Protein AF-A0A164HNY6-F1 (afdb_monomer_lite)

Sequence (193 aa):
MGYKVSRSTITDIENRRRKYISTAELSVIAWVLAVPPVRLLYPALPDGDTEVVPGVHKSATHAITWFSGETVFTPPPVASTGFADADERRAESQKASDRLVALVEGQNPVELSRRRLHLRSRIHSTAKMLADLQEEMPDAAPAILAELTAIQRHLEETERELRMLPDAVVSDEPADDLPRATISNLEVTQPKK

Foldseek 3Di:
DPDDQDPVNVVCVVVVVDVDDDPVRLCVVCVVVVHDSLCVVQVQPDADWDDLDPPDIGGSNVSVCVVLLVDFDDPDPDPPPPDDDPVSVVVVVVVSVVVVVVSVLSSLLSVLVVLLVVLVVVLVVLVVVLVVCCVPPVPCNVVSVVVSVVSVVVNVVSLVVQVPRPPRDDDPPPPPDDPPPPVVVVVPDDPDD

Organism: NCBI:txid455432

Secondary structure (DSSP, 8-state):
------HHHHHHHHTTSS----HHHHHHHHHHTTS-HHHHH-TTTTTSEEEEETTEEEEHHHHHHHHTTSS---PPPP---S---HHHHHHHHHHHHHHHHHHHHHHHHHHHHHHHHHHHHHHHHHHHHHHHHTTT-GGGHHHHHHHHHHHHHHHHHHHHHHHHSTT--------S---THHHHTTT--PPP-

Structure (mmCIF, N/CA/C/O backbone):
data_AF-A0A164HNY6-F1
#
_entry.id   AF-A0A164HNY6-F1
#
loop_
_atom_site.group_PDB
_atom_site.id
_atom_site.type_symbol
_atom_site.label_atom_id
_atom_site.label_alt_id
_atom_site.label_comp_id
_atom_site.label_asym_id
_atom_site.label_entity_id
_atom_site.label_seq_id
_atom_site.pdbx_PDB_ins_code
_atom_site.Cartn_x
_atom_site.Cartn_y
_atom_site.Cartn_z
_atom_site.occupancy
_atom_site.B_iso_or_equiv
_atom_site.auth_seq_id
_atom_site.auth_comp_id
_atom_site.auth_asym_id
_atom_site.auth_atom_id
_atom_site.pdbx_PDB_model_num
ATOM 1 N N . MET A 1 1 ? 12.535 -6.309 17.414 1.00 56.41 1 MET A N 1
ATOM 2 C CA . MET A 1 1 ? 11.329 -6.018 18.224 1.00 56.41 1 MET A CA 1
ATOM 3 C C . MET A 1 1 ? 11.436 -6.757 19.555 1.00 56.41 1 MET A C 1
ATOM 5 O O . MET A 1 1 ? 11.462 -7.977 19.545 1.00 56.41 1 MET A O 1
ATOM 9 N N . GLY A 1 2 ? 11.556 -6.049 20.683 1.00 74.56 2 GLY A N 1
ATOM 10 C CA . GLY A 1 2 ? 11.605 -6.639 22.037 1.00 74.56 2 GLY A CA 1
ATOM 11 C C . GLY A 1 2 ? 10.238 -6.721 22.734 1.00 74.56 2 GLY A C 1
ATOM 12 O O . GLY A 1 2 ? 10.175 -6.863 23.953 1.00 74.56 2 GLY A O 1
ATOM 13 N N . TYR A 1 3 ? 9.148 -6.568 21.978 1.00 83.00 3 TYR A N 1
ATOM 14 C CA . TYR A 1 3 ? 7.790 -6.470 22.505 1.00 83.00 3 TYR A CA 1
ATOM 15 C C . TYR A 1 3 ? 7.228 -7.859 22.832 1.00 83.00 3 TYR A C 1
ATOM 17 O O . TYR A 1 3 ? 7.157 -8.724 21.961 1.00 83.00 3 TYR A O 1
ATOM 25 N N . LYS A 1 4 ? 6.838 -8.078 24.093 1.00 84.81 4 LYS A N 1
ATOM 26 C CA . LYS A 1 4 ? 6.275 -9.348 24.571 1.00 84.81 4 LYS A CA 1
ATOM 27 C C . LYS A 1 4 ? 4.780 -9.190 24.827 1.00 84.81 4 LYS A C 1
ATOM 29 O O . LYS A 1 4 ? 4.384 -8.358 25.637 1.00 84.81 4 LYS A O 1
ATOM 34 N N . VAL A 1 5 ? 3.968 -10.033 24.192 1.00 88.50 5 VAL A N 1
ATOM 35 C CA . VAL A 1 5 ? 2.535 -10.153 24.494 1.00 88.50 5 VAL A CA 1
ATOM 36 C C . VAL A 1 5 ? 2.361 -11.238 25.553 1.00 88.50 5 VAL A C 1
ATOM 38 O O . VAL A 1 5 ? 2.799 -12.373 25.362 1.00 88.50 5 VAL A O 1
ATOM 41 N N . SER A 1 6 ? 1.770 -10.895 26.698 1.00 91.06 6 SER A N 1
ATOM 42 C CA . SER A 1 6 ? 1.562 -11.865 27.778 1.00 91.06 6 SER A CA 1
ATOM 43 C C . SER A 1 6 ? 0.439 -12.854 27.433 1.00 91.06 6 SER A C 1
ATOM 45 O O . SER A 1 6 ? -0.493 -12.513 26.705 1.00 91.06 6 SER A O 1
ATOM 47 N N . ARG A 1 7 ? 0.482 -14.076 27.985 1.00 89.44 7 ARG A N 1
ATOM 48 C CA . ARG A 1 7 ? -0.590 -15.069 27.771 1.00 89.44 7 ARG A CA 1
ATOM 49 C C . ARG A 1 7 ? -1.957 -14.556 28.224 1.00 89.44 7 ARG A C 1
ATOM 51 O O . ARG A 1 7 ? -2.931 -14.766 27.514 1.00 89.44 7 ARG A O 1
ATOM 58 N N . SER A 1 8 ? -2.027 -13.853 29.358 1.00 92.56 8 SER A N 1
ATOM 59 C CA . SER A 1 8 ? -3.280 -13.257 29.836 1.00 92.56 8 SER A CA 1
ATOM 60 C C . SER A 1 8 ? -3.814 -12.210 28.860 1.00 92.56 8 SER A C 1
ATOM 62 O O . SER A 1 8 ? -5.006 -12.210 28.574 1.00 92.56 8 SER A O 1
ATOM 64 N N . THR A 1 9 ? -2.937 -11.387 28.275 1.00 91.88 9 THR A N 1
ATOM 65 C CA . THR A 1 9 ? -3.312 -10.430 27.225 1.00 91.88 9 THR A CA 1
ATOM 66 C C . THR A 1 9 ? -3.924 -11.127 26.013 1.00 91.88 9 THR A C 1
ATOM 68 O O . THR A 1 9 ? -4.959 -10.683 25.525 1.00 91.88 9 THR A O 1
ATOM 71 N N . ILE A 1 10 ? -3.322 -12.227 25.548 1.00 91.25 10 ILE A N 1
ATOM 72 C CA . ILE A 1 10 ? -3.862 -13.017 24.431 1.00 91.25 10 ILE A CA 1
ATOM 73 C C . ILE A 1 10 ? -5.249 -13.553 24.800 1.00 91.25 10 ILE A C 1
ATOM 75 O O . ILE A 1 10 ? -6.205 -13.326 24.065 1.00 91.25 10 ILE A O 1
ATOM 79 N N . THR A 1 11 ? -5.390 -14.161 25.981 1.00 93.81 11 THR A N 1
ATOM 80 C CA . THR A 1 11 ? -6.677 -14.674 26.470 1.00 93.81 11 THR A CA 1
ATOM 81 C C . THR A 1 11 ? -7.744 -13.579 26.558 1.00 93.81 11 THR A C 1
ATOM 83 O O . THR A 1 11 ? -8.908 -13.828 26.246 1.00 93.81 11 THR A O 1
ATOM 86 N N . ASP A 1 12 ? -7.389 -12.364 26.976 1.00 94.31 12 ASP A N 1
ATOM 87 C CA . ASP A 1 12 ? -8.333 -11.246 27.049 1.00 94.31 12 ASP A CA 1
ATOM 88 C C . ASP A 1 12 ? -8.780 -10.752 25.671 1.00 94.31 12 ASP A C 1
ATOM 90 O O . ASP A 1 12 ? -9.942 -10.362 25.518 1.00 94.31 12 ASP A O 1
ATOM 94 N N . ILE A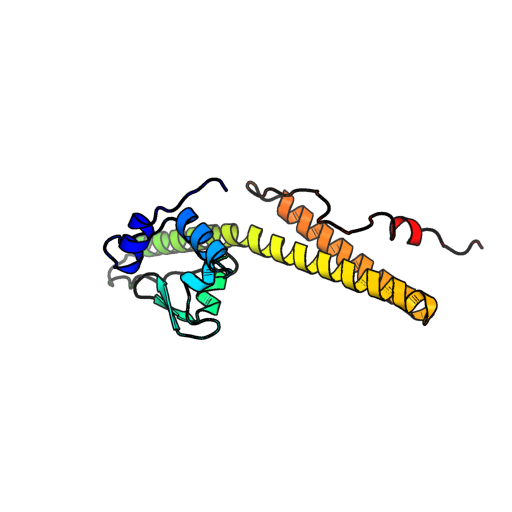 1 13 ? -7.883 -10.782 24.681 1.00 92.94 13 ILE A N 1
ATOM 95 C CA . ILE A 1 13 ? -8.191 -10.455 23.284 1.00 92.94 13 ILE A CA 1
ATOM 96 C C . ILE A 1 13 ? -9.118 -11.526 22.692 1.00 92.94 13 ILE A C 1
ATOM 98 O O . ILE A 1 13 ? -10.184 -11.192 22.177 1.00 92.94 13 ILE A O 1
ATOM 102 N N . GLU A 1 14 ? -8.769 -12.808 22.832 1.00 90.62 14 GLU A N 1
ATOM 103 C CA . GLU A 1 14 ? -9.547 -13.940 22.304 1.00 90.62 14 GLU A CA 1
ATOM 104 C C . GLU A 1 14 ? -10.968 -13.987 22.878 1.00 90.62 14 GLU A C 1
ATOM 106 O O . GLU A 1 14 ? -11.941 -14.173 22.149 1.00 90.62 14 GLU A O 1
ATOM 111 N N . ASN A 1 15 ? -11.107 -13.735 24.183 1.00 95.00 15 ASN A N 1
ATOM 112 C CA . ASN A 1 15 ? -12.404 -13.718 24.862 1.00 95.00 15 ASN A CA 1
ATOM 113 C C . ASN A 1 15 ? -13.142 -12.376 24.744 1.00 95.00 15 ASN A C 1
ATOM 115 O O . ASN A 1 15 ? -14.158 -12.172 25.411 1.00 95.00 15 ASN A O 1
ATOM 119 N N . ARG A 1 16 ? -12.638 -11.431 23.934 1.00 90.38 16 ARG A N 1
ATOM 120 C CA . ARG A 1 16 ? -13.208 -10.083 23.747 1.00 90.38 16 ARG A CA 1
ATOM 121 C C . ARG A 1 16 ? -13.413 -9.308 25.057 1.00 90.38 16 ARG A C 1
ATOM 123 O O . ARG A 1 16 ? -14.257 -8.402 25.101 1.00 90.38 16 ARG A O 1
ATOM 130 N N . ARG A 1 17 ? -12.666 -9.649 26.117 1.00 94.00 17 ARG A N 1
ATOM 131 C CA . ARG A 1 17 ? -12.633 -8.901 27.386 1.00 94.00 17 ARG A CA 1
ATOM 132 C C . ARG A 1 17 ? -11.916 -7.575 27.188 1.00 94.00 17 ARG A C 1
ATOM 134 O O . ARG A 1 17 ? -12.365 -6.551 27.696 1.00 94.00 17 ARG A O 1
ATOM 141 N N . ARG A 1 18 ? -10.864 -7.577 26.368 1.00 93.81 18 ARG A N 1
ATOM 142 C CA . ARG A 1 18 ? -10.216 -6.364 25.876 1.00 93.81 18 ARG A CA 1
ATOM 143 C C . ARG A 1 18 ? -10.767 -6.006 24.495 1.00 93.81 18 ARG A C 1
ATOM 145 O O . ARG A 1 18 ? -10.808 -6.845 23.604 1.00 93.81 18 ARG A O 1
ATOM 152 N N . LYS A 1 19 ? -11.207 -4.755 24.326 1.00 89.31 19 LYS A N 1
ATOM 153 C CA . LYS A 1 19 ? -11.856 -4.258 23.093 1.00 89.31 19 LYS A CA 1
ATOM 154 C C . LYS A 1 19 ? -10.899 -3.628 22.079 1.00 89.31 19 LYS A C 1
ATOM 156 O O . LYS A 1 19 ? -11.348 -3.133 21.055 1.00 89.31 19 LYS A O 1
ATOM 161 N N . TYR A 1 20 ? -9.604 -3.618 22.370 1.00 90.50 20 TYR A N 1
ATOM 162 C CA . TYR A 1 20 ? -8.590 -2.996 21.527 1.00 90.50 20 TYR A CA 1
ATOM 163 C C . TYR A 1 20 ? -7.339 -3.868 21.461 1.00 90.50 20 TYR A C 1
ATOM 165 O O . TYR A 1 20 ? -6.990 -4.548 22.429 1.00 90.50 20 TYR A O 1
ATOM 173 N N . ILE A 1 21 ? -6.649 -3.792 20.331 1.00 92.06 21 ILE A N 1
ATOM 174 C CA . ILE A 1 21 ? -5.337 -4.384 20.090 1.00 92.06 21 ILE A CA 1
ATOM 175 C C . ILE A 1 21 ? -4.421 -3.269 19.585 1.00 92.06 21 ILE A C 1
ATOM 177 O O . ILE A 1 21 ? -4.825 -2.455 18.757 1.00 92.06 21 ILE A O 1
ATOM 181 N N . SER A 1 22 ? -3.211 -3.176 20.122 1.00 93.12 22 SER A N 1
ATOM 182 C CA . SER A 1 22 ? -2.212 -2.236 19.611 1.00 93.12 22 SER A CA 1
ATOM 183 C C . SER A 1 22 ? -1.605 -2.742 18.299 1.00 93.12 22 SER A C 1
ATOM 185 O O . SER A 1 22 ? -1.584 -3.942 18.023 1.00 93.12 22 SER A O 1
ATOM 187 N N . THR A 1 23 ? -1.043 -1.839 17.496 1.00 93.56 23 THR A N 1
ATOM 188 C CA . THR A 1 23 ? -0.340 -2.197 16.250 1.00 93.56 23 THR A CA 1
ATOM 189 C C . THR A 1 23 ? 0.880 -3.093 16.500 1.00 93.56 23 THR A C 1
ATOM 191 O O . THR A 1 23 ? 1.182 -3.972 15.689 1.00 93.56 23 THR A O 1
ATOM 194 N N . ALA A 1 24 ? 1.547 -2.932 17.649 1.00 93.75 24 ALA A N 1
ATOM 195 C CA . ALA A 1 24 ? 2.638 -3.800 18.089 1.00 93.75 24 ALA A CA 1
ATOM 196 C C . ALA A 1 24 ? 2.152 -5.223 18.417 1.00 93.75 24 ALA A C 1
ATOM 198 O O . ALA A 1 24 ? 2.750 -6.191 17.949 1.00 93.75 24 ALA A O 1
ATOM 199 N N . GLU A 1 25 ? 1.050 -5.363 19.166 1.00 94.12 25 GLU A N 1
ATOM 200 C CA . GLU A 1 25 ? 0.432 -6.667 19.456 1.00 94.12 25 GLU A CA 1
ATOM 201 C C . GLU A 1 25 ? -0.010 -7.367 18.173 1.00 94.12 25 GLU A C 1
ATOM 203 O O . GLU A 1 25 ? 0.318 -8.535 17.982 1.00 94.12 25 GLU A O 1
ATOM 208 N N . LEU A 1 26 ? -0.680 -6.643 17.269 1.00 94.31 26 LEU A N 1
ATOM 209 C CA . LEU A 1 26 ? -1.102 -7.165 15.969 1.00 94.31 26 LEU A CA 1
ATOM 210 C C . LEU A 1 26 ? 0.089 -7.722 15.176 1.00 94.31 26 LEU A C 1
ATOM 212 O O . LEU A 1 26 ? 0.030 -8.845 14.680 1.00 94.31 26 LEU A O 1
ATOM 216 N N . SER A 1 27 ? 1.180 -6.956 15.094 1.00 94.88 27 SER A N 1
ATOM 217 C CA . SER A 1 27 ? 2.373 -7.334 14.327 1.00 94.88 27 SER A CA 1
ATOM 218 C C . SER A 1 27 ? 3.086 -8.549 14.923 1.00 94.88 27 SER A C 1
ATOM 220 O O . SER A 1 27 ? 3.479 -9.455 14.191 1.00 94.88 27 SER A O 1
ATOM 222 N N . VAL A 1 28 ? 3.234 -8.600 16.252 1.00 94.44 28 VAL A N 1
ATOM 223 C CA . VAL A 1 28 ? 3.876 -9.731 16.941 1.00 94.44 28 VAL A CA 1
ATOM 224 C C . VAL A 1 28 ? 3.027 -10.996 16.835 1.00 94.44 28 VAL A C 1
ATOM 226 O O . VAL A 1 28 ? 3.569 -12.062 16.553 1.00 94.44 28 VAL A O 1
ATOM 229 N N . ILE A 1 29 ? 1.707 -10.892 17.014 1.00 93.50 29 ILE A N 1
ATOM 230 C CA . ILE A 1 29 ? 0.798 -12.036 16.878 1.00 93.50 29 ILE A CA 1
ATOM 231 C C . ILE A 1 29 ? 0.828 -12.569 15.441 1.00 93.50 29 ILE A C 1
ATOM 233 O O . ILE A 1 29 ? 0.985 -13.770 15.246 1.00 93.50 29 ILE A O 1
ATOM 237 N N . ALA A 1 30 ? 0.753 -11.692 14.437 1.00 95.00 30 ALA A N 1
ATOM 238 C CA . ALA A 1 30 ? 0.834 -12.080 13.030 1.00 95.00 30 ALA A CA 1
ATOM 239 C C . ALA A 1 30 ? 2.153 -12.791 12.690 1.00 95.00 30 ALA A C 1
ATOM 241 O O . ALA A 1 30 ? 2.140 -13.826 12.026 1.00 95.00 30 ALA A O 1
ATOM 242 N N . TRP A 1 31 ? 3.276 -12.280 13.209 1.00 94.69 31 TRP A N 1
ATOM 243 C CA . TRP A 1 31 ? 4.591 -12.898 13.044 1.00 94.69 31 TRP A CA 1
ATOM 244 C C . TRP A 1 31 ? 4.648 -14.310 13.641 1.00 94.69 31 TRP A C 1
ATOM 246 O O . TRP A 1 31 ? 5.100 -15.232 12.967 1.00 94.69 31 TRP A O 1
ATOM 256 N N . VAL A 1 32 ? 4.132 -14.504 14.862 1.00 94.31 32 VAL A N 1
ATOM 257 C CA . VAL A 1 32 ? 4.060 -15.835 15.500 1.00 94.31 32 VAL A CA 1
ATOM 258 C C . VAL A 1 32 ? 3.164 -16.791 14.711 1.00 94.31 32 VAL A C 1
ATOM 260 O O . VAL A 1 32 ? 3.471 -17.974 14.602 1.00 94.31 32 VAL A O 1
ATOM 263 N N . LEU A 1 33 ? 2.069 -16.284 14.145 1.00 94.62 33 LEU A N 1
ATOM 264 C CA . LEU A 1 33 ? 1.144 -17.061 13.323 1.00 94.62 33 LEU A CA 1
ATOM 265 C C . LEU A 1 33 ? 1.634 -17.272 11.879 1.00 94.62 33 LEU A C 1
ATOM 267 O O . LEU A 1 33 ? 0.935 -17.924 11.108 1.00 94.62 33 LEU A O 1
ATOM 271 N N . ALA A 1 34 ? 2.802 -16.737 11.507 1.00 96.25 34 ALA A N 1
ATOM 272 C CA . ALA A 1 34 ? 3.352 -16.780 10.151 1.00 96.25 34 ALA A CA 1
ATOM 273 C C . ALA A 1 34 ? 2.368 -16.287 9.068 1.00 96.25 34 ALA A C 1
ATOM 275 O O . ALA A 1 34 ? 2.329 -16.808 7.953 1.00 96.25 34 ALA A O 1
ATOM 276 N N . VAL A 1 35 ? 1.571 -15.262 9.389 1.00 96.06 35 VAL A N 1
ATOM 277 C CA . VAL A 1 35 ? 0.636 -14.621 8.452 1.00 96.06 35 VAL A CA 1
ATOM 278 C C . VAL A 1 35 ? 0.916 -13.121 8.335 1.00 96.06 35 VAL A C 1
ATOM 280 O O . VAL A 1 35 ? 1.424 -12.514 9.278 1.00 96.06 35 VAL A O 1
ATOM 283 N N . PRO A 1 36 ? 0.555 -12.473 7.212 1.00 94.62 36 PRO A N 1
ATOM 284 C CA . PRO A 1 36 ? 0.602 -11.017 7.119 1.00 94.62 36 PRO A CA 1
ATOM 285 C C . PRO A 1 36 ? -0.314 -10.359 8.171 1.00 94.62 36 PRO A C 1
ATOM 287 O O . PRO A 1 36 ? -1.454 -10.808 8.321 1.00 94.62 36 PRO A O 1
ATOM 290 N N . PRO A 1 37 ? 0.097 -9.262 8.842 1.00 95.38 37 PRO A N 1
ATOM 291 C CA . PRO A 1 37 ? -0.734 -8.582 9.847 1.00 95.38 37 PRO A CA 1
ATOM 292 C C . PRO A 1 37 ? -2.121 -8.179 9.339 1.00 95.38 37 PRO A C 1
ATOM 294 O O . PRO A 1 37 ? -3.119 -8.348 10.036 1.00 95.38 37 PRO A O 1
ATOM 297 N N . VAL A 1 38 ? -2.200 -7.729 8.085 1.00 94.31 38 VAL A N 1
ATOM 298 C CA . VAL A 1 38 ? -3.456 -7.343 7.423 1.00 94.31 38 VAL A CA 1
ATOM 299 C C . VAL A 1 38 ? -4.457 -8.495 7.293 1.00 94.31 38 VAL A C 1
ATOM 301 O O . VAL A 1 38 ? -5.656 -8.245 7.276 1.00 94.31 38 VAL A O 1
ATOM 304 N N . ARG A 1 39 ? -4.006 -9.759 7.279 1.00 94.00 39 ARG A N 1
ATOM 305 C CA . ARG A 1 39 ? -4.897 -10.931 7.231 1.00 94.00 39 ARG A CA 1
ATOM 306 C C . ARG A 1 39 ? -5.672 -11.126 8.536 1.00 94.00 39 ARG A C 1
ATOM 308 O O . ARG A 1 39 ? -6.752 -11.706 8.513 1.00 94.00 39 ARG A O 1
ATOM 315 N N . LEU A 1 40 ? -5.137 -10.647 9.661 1.00 93.50 40 LEU A N 1
ATOM 316 C CA . LEU A 1 40 ? -5.842 -10.673 10.945 1.00 93.50 40 LEU A CA 1
ATOM 317 C C . LEU A 1 40 ? -6.916 -9.579 11.036 1.00 93.50 40 LEU A C 1
ATOM 319 O O . LEU A 1 40 ? -7.894 -9.758 11.754 1.00 93.50 40 LEU A O 1
ATOM 323 N N . LEU A 1 41 ? -6.742 -8.468 10.311 1.00 92.62 41 LEU A N 1
ATOM 324 C CA . LEU A 1 41 ? -7.728 -7.384 10.230 1.00 92.62 41 LEU A CA 1
ATOM 325 C C . LEU A 1 41 ? -8.829 -7.692 9.210 1.00 92.62 41 LEU A C 1
ATOM 327 O O . LEU A 1 41 ? -10.005 -7.481 9.490 1.00 92.62 41 LEU A O 1
ATOM 331 N N . TYR A 1 42 ? -8.450 -8.237 8.053 1.00 93.94 42 TYR A N 1
ATOM 332 C CA . TYR A 1 42 ? -9.349 -8.524 6.938 1.00 93.94 42 TYR A CA 1
ATOM 333 C C . TYR A 1 42 ? -9.289 -10.023 6.597 1.00 93.94 42 TYR A C 1
ATOM 335 O O . TYR A 1 42 ? -8.534 -10.436 5.716 1.00 93.94 42 TYR A O 1
ATOM 343 N N . PRO A 1 43 ? -10.050 -10.884 7.298 1.00 91.44 43 PRO A N 1
ATOM 344 C CA . PRO A 1 43 ? -9.954 -12.336 7.121 1.00 91.44 43 PRO A CA 1
ATOM 345 C C . PRO A 1 43 ? -10.564 -12.836 5.802 1.00 91.44 43 PRO A C 1
ATOM 347 O O . PRO A 1 43 ? -10.251 -13.942 5.367 1.00 91.44 43 PRO A O 1
ATOM 350 N N . ALA A 1 44 ? -11.411 -12.031 5.154 1.00 94.31 44 ALA A N 1
ATOM 351 C CA . ALA A 1 44 ? -12.184 -12.404 3.969 1.00 94.31 44 ALA A CA 1
ATOM 352 C C . ALA A 1 44 ? -11.478 -12.081 2.632 1.00 94.31 44 ALA A C 1
ATOM 354 O O . ALA A 1 44 ? -12.124 -11.867 1.612 1.00 94.31 44 ALA A O 1
ATOM 355 N N . LEU A 1 45 ? -10.147 -12.018 2.620 1.00 90.44 45 LEU A N 1
ATOM 356 C CA . LEU A 1 45 ? -9.373 -11.709 1.413 1.00 90.44 45 LEU A CA 1
ATOM 357 C C . LEU A 1 45 ? -9.489 -12.786 0.318 1.00 90.44 45 LEU A C 1
ATOM 359 O O . LEU A 1 45 ? -9.522 -13.972 0.655 1.00 90.44 45 LEU A O 1
ATOM 363 N N . PRO A 1 46 ? -9.420 -12.404 -0.976 1.00 90.69 46 PRO A N 1
ATOM 364 C CA . PRO A 1 46 ? -9.298 -11.026 -1.476 1.00 90.69 46 PRO A CA 1
ATOM 365 C C . PRO A 1 46 ? -10.645 -10.291 -1.579 1.00 90.69 46 PRO A C 1
ATOM 367 O O . PRO A 1 46 ? -10.731 -9.113 -1.245 1.00 90.69 46 PRO A O 1
ATOM 370 N N . ASP A 1 47 ? -11.713 -10.975 -1.983 1.00 93.75 47 ASP A N 1
ATOM 371 C CA . ASP A 1 47 ? -12.927 -10.302 -2.472 1.00 93.75 47 ASP A CA 1
ATOM 372 C C . ASP A 1 47 ? -14.117 -10.353 -1.512 1.00 93.75 47 ASP A C 1
ATOM 374 O O . ASP A 1 47 ? -15.185 -9.823 -1.817 1.00 93.75 47 ASP A O 1
ATOM 378 N N . GLY A 1 48 ? -13.956 -10.977 -0.347 1.00 95.31 48 GLY A N 1
ATOM 379 C CA . GLY A 1 48 ? -15.004 -11.029 0.659 1.00 95.31 48 GLY A CA 1
ATOM 380 C C . GLY A 1 48 ? -15.317 -9.651 1.235 1.00 95.31 48 GLY A C 1
ATOM 381 O O . GLY A 1 48 ? -14.463 -8.764 1.296 1.00 95.31 48 GLY A O 1
ATOM 382 N N . ASP A 1 49 ? -16.566 -9.486 1.653 1.00 94.81 49 ASP A N 1
ATOM 383 C CA . ASP A 1 49 ? -17.051 -8.248 2.247 1.00 94.81 49 ASP A CA 1
ATOM 384 C C . ASP A 1 49 ? -16.437 -8.016 3.636 1.00 94.81 49 ASP A C 1
ATOM 386 O O . ASP A 1 49 ? -16.297 -8.943 4.441 1.00 94.81 49 ASP A O 1
ATOM 390 N N . THR A 1 50 ? -16.050 -6.774 3.920 1.00 94.00 50 THR A N 1
ATOM 391 C CA . THR A 1 50 ? -15.487 -6.379 5.210 1.00 94.00 50 THR A CA 1
ATOM 392 C C . THR A 1 50 ? -15.882 -4.954 5.578 1.00 94.00 50 THR A C 1
ATOM 394 O O . THR A 1 50 ? -15.961 -4.066 4.726 1.00 94.00 50 THR A O 1
ATOM 397 N N . GLU A 1 51 ? -16.113 -4.730 6.868 1.00 91.56 51 GLU A N 1
ATOM 398 C CA . GLU A 1 51 ? -16.346 -3.403 7.426 1.00 91.56 51 GLU A CA 1
ATOM 399 C C . GLU A 1 51 ? -14.995 -2.689 7.595 1.00 91.56 51 GLU A C 1
ATOM 401 O O . GLU A 1 51 ? -14.180 -3.047 8.445 1.00 91.56 51 GLU A O 1
ATOM 406 N N . VAL A 1 52 ? -14.732 -1.698 6.742 1.00 88.88 52 VAL A N 1
ATOM 407 C CA . VAL A 1 52 ? -13.454 -0.966 6.686 1.00 88.88 52 VAL A CA 1
ATOM 408 C C . VAL A 1 52 ? -13.364 0.064 7.811 1.00 88.88 52 VAL A C 1
ATOM 410 O O . VAL A 1 52 ? -12.331 0.221 8.460 1.00 88.88 52 VAL A O 1
ATOM 413 N N . VAL A 1 53 ? -14.481 0.751 8.036 1.00 87.19 53 VAL A N 1
ATOM 414 C CA . VAL A 1 53 ? -14.761 1.669 9.143 1.00 87.19 53 VAL A CA 1
ATOM 415 C C . VAL A 1 53 ? -16.233 1.490 9.533 1.00 87.19 53 VAL A C 1
ATOM 417 O O . VAL A 1 53 ? -16.994 0.974 8.711 1.00 87.19 53 VAL A O 1
ATOM 420 N N . PRO A 1 54 ? -16.664 1.914 10.737 1.00 87.38 54 PRO A N 1
ATOM 421 C CA . PRO A 1 54 ? -18.029 1.681 11.204 1.00 87.38 54 PRO A CA 1
ATOM 422 C C . PRO A 1 54 ? -19.102 2.072 10.178 1.00 87.38 54 PRO A C 1
ATOM 424 O O . PRO A 1 54 ? -19.154 3.218 9.728 1.00 87.38 54 PRO A O 1
ATOM 427 N N . GLY A 1 55 ? -19.951 1.113 9.813 1.00 87.56 55 GLY A N 1
ATOM 428 C CA . GLY A 1 55 ? -21.041 1.271 8.851 1.00 87.56 55 GLY A CA 1
ATOM 429 C C . GLY A 1 55 ? -20.625 1.290 7.377 1.00 87.56 55 GLY A C 1
ATOM 430 O O . GLY A 1 55 ? -21.486 1.482 6.518 1.00 87.56 55 GLY A O 1
ATOM 431 N N . VAL A 1 56 ? -19.342 1.097 7.049 1.00 87.50 56 VAL A N 1
ATOM 432 C CA . VAL A 1 56 ? -18.847 1.138 5.666 1.00 87.50 56 VAL A CA 1
ATOM 433 C C . VAL A 1 56 ? -18.234 -0.194 5.263 1.00 87.50 56 VAL A C 1
ATOM 435 O O . VAL A 1 56 ? -17.122 -0.541 5.659 1.00 87.50 56 VAL A O 1
ATOM 438 N N . HIS A 1 57 ? -18.960 -0.895 4.397 1.00 91.81 57 HIS A N 1
ATOM 439 C CA . HIS A 1 57 ? -18.585 -2.190 3.844 1.00 91.81 57 HIS A CA 1
ATOM 440 C C . HIS A 1 57 ? -17.961 -2.055 2.447 1.00 91.81 57 HIS A C 1
ATOM 442 O O . HIS A 1 57 ? -18.460 -1.305 1.598 1.00 91.81 57 HIS A O 1
ATOM 448 N N . LYS A 1 58 ? -16.846 -2.755 2.218 1.00 92.06 58 LYS A N 1
ATOM 449 C CA . LYS A 1 58 ? -16.122 -2.848 0.939 1.00 92.06 58 LYS A CA 1
ATOM 450 C C . LYS A 1 58 ? -15.509 -4.243 0.797 1.00 92.06 58 LYS A C 1
ATOM 452 O O . LYS A 1 58 ? -15.462 -5.005 1.757 1.00 92.06 58 LYS A O 1
ATOM 457 N N . SER A 1 59 ? -14.974 -4.560 -0.383 1.00 94.19 59 SER A N 1
ATOM 458 C CA . SER A 1 59 ? -14.153 -5.764 -0.537 1.00 94.19 59 SER A CA 1
ATOM 459 C C . SER A 1 59 ? -12.896 -5.686 0.334 1.00 94.19 59 SER A C 1
ATOM 461 O O . SER A 1 59 ? -12.318 -4.612 0.531 1.00 94.19 59 SER A O 1
ATOM 463 N N . ALA A 1 60 ? -12.434 -6.832 0.825 1.00 94.19 60 ALA A N 1
ATOM 464 C CA . ALA A 1 60 ? -11.221 -6.920 1.627 1.00 94.19 60 ALA A CA 1
ATOM 465 C C . ALA A 1 60 ? -9.975 -6.407 0.874 1.00 94.19 60 ALA A C 1
ATOM 467 O O . ALA A 1 60 ? -9.101 -5.796 1.487 1.00 94.19 60 ALA A O 1
ATOM 468 N N . THR A 1 61 ? -9.925 -6.545 -0.455 1.00 94.00 61 THR A N 1
ATOM 469 C CA . THR A 1 61 ? -8.900 -5.920 -1.306 1.00 94.00 61 THR A CA 1
ATOM 470 C C . THR A 1 61 ? -8.906 -4.398 -1.175 1.00 94.00 61 THR A C 1
ATOM 472 O O . THR A 1 61 ? -7.856 -3.812 -0.930 1.00 94.00 61 THR A O 1
ATOM 475 N N . HIS A 1 62 ? -10.073 -3.750 -1.270 1.00 92.12 62 HIS A N 1
ATOM 476 C CA . HIS A 1 62 ? -10.176 -2.296 -1.102 1.00 92.12 62 HIS A CA 1
ATOM 477 C C . HIS A 1 62 ? -9.763 -1.858 0.309 1.00 92.12 62 HIS A C 1
ATOM 479 O O . HIS A 1 62 ? -9.109 -0.833 0.486 1.00 92.12 62 HIS A O 1
ATOM 485 N N . ALA A 1 63 ? -10.121 -2.650 1.323 1.00 92.69 63 ALA A N 1
ATOM 486 C CA . ALA A 1 63 ? -9.722 -2.391 2.699 1.00 92.69 63 ALA A CA 1
ATOM 487 C C . ALA A 1 63 ? -8.193 -2.408 2.861 1.00 92.69 63 ALA A C 1
ATOM 489 O O . ALA A 1 63 ? -7.637 -1.512 3.492 1.00 92.69 63 ALA A O 1
ATOM 490 N N . ILE A 1 64 ? -7.505 -3.377 2.242 1.00 93.62 64 ILE A N 1
ATOM 491 C CA . ILE A 1 64 ? -6.039 -3.440 2.258 1.00 93.62 64 ILE A CA 1
ATOM 492 C C . ILE A 1 64 ? -5.416 -2.263 1.528 1.00 93.62 64 ILE A C 1
ATOM 494 O O . ILE A 1 64 ? -4.508 -1.657 2.088 1.00 93.62 64 ILE A O 1
ATOM 498 N N . THR A 1 65 ? -5.866 -1.941 0.312 1.00 91.31 65 THR A N 1
ATOM 499 C CA . THR A 1 65 ? -5.258 -0.849 -0.463 1.00 91.31 65 THR A CA 1
ATOM 500 C C . THR A 1 65 ? -5.440 0.488 0.241 1.00 91.31 65 THR A C 1
ATOM 502 O O . THR A 1 65 ? -4.552 1.334 0.213 1.00 91.31 65 THR A O 1
ATOM 505 N N . TRP A 1 66 ? -6.560 0.683 0.938 1.00 90.50 66 TRP A N 1
ATOM 506 C CA . TRP A 1 66 ? -6.738 1.857 1.781 1.00 90.50 66 TRP A CA 1
ATOM 507 C C . TRP A 1 66 ? -5.828 1.820 3.014 1.00 90.50 66 TRP A C 1
ATOM 509 O O . TRP A 1 66 ? -5.124 2.792 3.279 1.00 90.50 66 TRP A O 1
ATOM 519 N N . PHE A 1 67 ? -5.787 0.698 3.739 1.00 90.88 67 PHE A N 1
ATOM 520 C CA . PHE A 1 67 ? -4.951 0.540 4.933 1.00 90.88 67 PHE A CA 1
ATOM 521 C C . PHE A 1 67 ? -3.455 0.737 4.637 1.00 90.88 67 PHE A C 1
ATOM 523 O O . PHE A 1 67 ? -2.728 1.273 5.470 1.00 90.88 67 PHE A O 1
ATOM 530 N N . SER A 1 68 ? -2.987 0.323 3.456 1.00 89.38 68 SER A N 1
ATOM 531 C CA . SER A 1 68 ? -1.601 0.506 3.014 1.00 89.38 68 SER A CA 1
ATOM 532 C C . SER A 1 68 ? -1.304 1.897 2.442 1.00 89.38 68 SER A C 1
ATOM 534 O O . SER A 1 68 ? -0.146 2.171 2.135 1.00 89.38 68 SER A O 1
ATOM 536 N N . GLY A 1 69 ? -2.307 2.772 2.312 1.00 87.75 69 GLY A N 1
ATOM 537 C CA . GLY A 1 69 ? -2.173 4.115 1.736 1.00 87.75 69 GLY A CA 1
ATOM 538 C C . GLY A 1 69 ? -2.194 4.164 0.201 1.00 87.75 69 GLY A C 1
ATOM 539 O O . GLY A 1 69 ? -2.018 5.230 -0.383 1.00 87.75 69 GLY A O 1
ATOM 540 N N . GLU A 1 70 ? -2.446 3.039 -0.470 1.00 86.12 70 GLU A N 1
ATOM 541 C CA . GLU A 1 70 ? -2.501 2.929 -1.936 1.00 86.12 70 GLU A CA 1
ATOM 542 C C . GLU A 1 70 ? -3.787 3.521 -2.534 1.00 86.12 70 GLU A C 1
ATOM 544 O O . GLU A 1 70 ? -3.783 3.975 -3.675 1.00 86.12 70 GLU A O 1
ATOM 549 N N . THR A 1 71 ? -4.883 3.584 -1.772 1.00 85.50 71 THR A N 1
ATOM 550 C CA . THR A 1 71 ? -6.136 4.242 -2.200 1.00 85.50 71 THR A CA 1
ATOM 551 C C . THR A 1 71 ? -6.646 5.249 -1.168 1.00 85.50 71 THR A C 1
ATOM 553 O O . THR A 1 71 ? -6.579 4.983 0.030 1.00 85.50 71 THR A O 1
ATOM 556 N N . VAL A 1 72 ? -7.208 6.382 -1.613 1.00 80.69 72 VAL A N 1
ATOM 557 C CA . VAL A 1 72 ? -7.922 7.311 -0.728 1.00 80.69 72 VAL A CA 1
ATOM 558 C C . VAL A 1 72 ? -9.258 6.715 -0.300 1.00 80.69 72 VAL A C 1
ATOM 560 O O . VAL A 1 72 ? -9.979 6.111 -1.095 1.00 80.69 72 VAL A O 1
ATOM 563 N N . PHE A 1 73 ? -9.631 6.968 0.951 1.00 75.19 73 PHE A N 1
ATOM 564 C CA . PHE A 1 73 ? -11.003 6.802 1.404 1.00 75.19 73 PHE A CA 1
ATOM 565 C C . PHE A 1 73 ? -11.663 8.172 1.507 1.00 75.19 73 PHE A C 1
ATOM 567 O O . PHE A 1 73 ? -11.341 8.969 2.391 1.00 75.19 73 PHE A O 1
ATOM 574 N N . THR A 1 74 ? -12.604 8.446 0.609 1.00 69.94 74 THR A N 1
ATOM 575 C CA . THR A 1 74 ? -13.500 9.595 0.735 1.00 69.94 74 THR A CA 1
ATOM 576 C C . THR A 1 74 ? -14.711 9.145 1.551 1.00 69.94 74 THR A C 1
ATOM 578 O O . THR A 1 74 ? -15.461 8.287 1.077 1.00 69.94 74 THR A O 1
ATOM 581 N N . PRO A 1 75 ? -14.925 9.673 2.773 1.00 62.06 75 PRO A N 1
ATOM 582 C CA . PRO A 1 75 ? -16.145 9.381 3.509 1.00 62.06 75 PRO A CA 1
ATOM 583 C C . PRO A 1 75 ? -17.353 9.786 2.659 1.00 62.06 75 PRO A C 1
ATOM 585 O O . PRO A 1 75 ? -17.269 10.799 1.954 1.00 62.06 75 PRO A O 1
ATOM 588 N N . PRO A 1 76 ? -18.473 9.046 2.719 1.00 60.59 76 PRO A N 1
ATOM 589 C CA . PRO A 1 76 ? -19.693 9.502 2.075 1.00 60.59 76 PRO A CA 1
ATOM 590 C C . PRO A 1 76 ? -20.024 10.912 2.587 1.00 60.59 76 PRO A C 1
ATOM 592 O O . PRO A 1 76 ? -19.835 11.178 3.782 1.00 60.59 76 PRO A O 1
ATOM 595 N N . PRO A 1 77 ? -20.469 11.831 1.710 1.00 57.97 77 PRO A N 1
ATOM 596 C CA . PRO A 1 77 ? -20.870 13.157 2.145 1.00 57.97 77 PRO A CA 1
ATOM 597 C C . PRO A 1 77 ? -21.922 12.991 3.239 1.00 57.97 77 PRO A C 1
ATOM 599 O O . PRO A 1 77 ? -22.902 12.262 3.062 1.00 57.97 77 PRO A O 1
ATOM 602 N N . VAL A 1 78 ? -21.695 13.627 4.390 1.00 58.69 78 VAL A N 1
ATOM 603 C CA . VAL A 1 78 ? -22.740 13.738 5.408 1.00 58.69 78 VAL A CA 1
ATOM 604 C C . VAL A 1 78 ? -23.934 14.384 4.719 1.00 58.69 78 VAL A C 1
ATOM 606 O O . VAL A 1 78 ? -23.784 15.429 4.088 1.00 58.69 78 VAL A O 1
ATOM 609 N N . ALA A 1 79 ? -25.089 13.716 4.734 1.00 54.94 79 ALA A N 1
ATOM 610 C CA . ALA A 1 79 ? -26.289 14.262 4.122 1.00 54.94 79 ALA A CA 1
ATOM 611 C C . ALA A 1 79 ? -26.570 15.606 4.799 1.00 54.94 79 ALA A C 1
ATOM 613 O O . ALA A 1 79 ? -26.938 15.638 5.975 1.00 54.94 79 ALA A O 1
ATOM 614 N N . SER A 1 80 ? -26.317 16.708 4.088 1.00 58.31 80 SER A N 1
ATOM 615 C CA . SER A 1 80 ? -26.571 18.029 4.636 1.00 58.31 80 SER A CA 1
ATOM 616 C C . SER A 1 80 ? -28.069 18.124 4.874 1.00 58.31 80 SER A C 1
ATOM 618 O O . SER A 1 80 ? -28.897 17.868 3.995 1.00 58.31 80 SER A O 1
ATOM 620 N N . THR A 1 81 ? -28.445 18.416 6.111 1.00 57.47 81 THR A N 1
ATOM 621 C CA . THR A 1 81 ? -29.841 18.607 6.474 1.00 57.47 81 THR A CA 1
ATOM 622 C C . THR A 1 81 ? -30.295 19.954 5.918 1.00 57.47 81 THR A C 1
ATOM 624 O O . THR A 1 81 ? -30.285 20.941 6.637 1.00 57.47 81 THR A O 1
ATOM 627 N N . GLY A 1 82 ? -30.613 20.003 4.622 1.00 56.75 82 GLY A N 1
ATOM 628 C CA . GLY A 1 82 ? -31.542 20.910 3.927 1.00 56.75 82 GLY A CA 1
ATOM 629 C C . GLY A 1 82 ? -31.468 22.439 4.088 1.00 56.75 82 GLY A C 1
ATOM 630 O O . GLY A 1 82 ? -32.221 23.113 3.392 1.00 56.75 82 GLY A O 1
ATOM 631 N N . PHE A 1 83 ? -30.619 23.012 4.942 1.00 57.47 83 PHE A N 1
ATOM 632 C CA . PHE A 1 83 ? -30.743 24.415 5.371 1.00 57.47 83 PHE A CA 1
ATOM 633 C C . PHE A 1 83 ? -29.439 25.225 5.317 1.00 57.47 83 PHE A C 1
ATOM 635 O O . PHE A 1 83 ? -29.391 26.314 5.877 1.00 57.47 83 PHE A O 1
ATOM 642 N N . ALA A 1 84 ? -28.404 24.738 4.626 1.00 63.41 84 ALA A N 1
ATOM 643 C CA . ALA A 1 84 ? -27.147 25.475 4.497 1.00 63.41 84 ALA A CA 1
ATOM 644 C C . ALA A 1 84 ? -27.278 26.655 3.515 1.00 63.41 84 ALA A C 1
ATOM 646 O O . ALA A 1 84 ? -27.657 26.490 2.340 1.00 63.41 84 ALA A O 1
ATOM 647 N N . ASP A 1 85 ? -26.941 27.860 3.975 1.00 77.62 85 ASP A N 1
ATOM 648 C CA . ASP A 1 85 ? -26.888 29.039 3.113 1.00 77.62 85 ASP A CA 1
ATOM 649 C C . ASP A 1 85 ? -25.739 28.943 2.082 1.00 77.62 85 ASP A C 1
ATOM 651 O O . ASP A 1 85 ? -25.020 27.942 1.984 1.00 77.62 85 ASP A O 1
ATOM 655 N N . ALA A 1 86 ? -25.622 29.943 1.205 1.00 76.44 86 ALA A N 1
ATOM 656 C CA . ALA A 1 86 ? -24.624 29.919 0.136 1.00 76.44 86 ALA A CA 1
ATOM 657 C C . ALA A 1 86 ? -23.176 30.013 0.652 1.00 76.44 86 ALA A C 1
ATOM 659 O O . ALA A 1 86 ? -22.274 29.499 -0.010 1.00 76.44 86 ALA A O 1
ATOM 660 N N . ASP A 1 87 ? -22.946 30.649 1.800 1.00 79.38 87 ASP A N 1
ATOM 661 C CA . ASP A 1 87 ? -21.613 30.818 2.377 1.00 79.38 87 ASP A CA 1
ATOM 662 C C . ASP A 1 87 ? -21.183 29.566 3.139 1.00 79.38 87 ASP A C 1
ATOM 664 O O . ASP A 1 87 ? -20.045 29.117 2.986 1.00 79.38 87 ASP A O 1
ATOM 668 N N . GLU A 1 88 ? -22.111 28.921 3.846 1.00 78.06 88 GLU A N 1
ATOM 669 C CA . GLU A 1 88 ? -21.888 27.629 4.492 1.00 78.06 88 GLU A CA 1
ATOM 670 C C . GLU A 1 88 ? -21.535 26.548 3.459 1.00 78.06 88 GLU A C 1
ATOM 672 O O . GLU A 1 88 ? -20.537 25.844 3.614 1.00 78.06 88 GLU A O 1
ATOM 677 N N . ARG A 1 89 ? -22.241 26.509 2.319 1.00 76.94 89 ARG A N 1
ATOM 678 C CA . ARG A 1 89 ? -21.914 25.604 1.200 1.00 76.94 89 ARG A CA 1
ATOM 679 C C . ARG A 1 89 ? -20.541 25.870 0.580 1.00 76.94 89 ARG A C 1
ATOM 681 O O . ARG A 1 89 ? -19.842 24.922 0.221 1.00 76.94 89 ARG A O 1
ATOM 688 N N . ARG A 1 90 ? -20.126 27.137 0.441 1.00 78.50 90 ARG A N 1
ATOM 689 C CA . ARG A 1 90 ? -18.774 27.478 -0.047 1.00 78.50 90 ARG A CA 1
ATOM 690 C C . ARG A 1 90 ? -17.701 27.034 0.940 1.00 78.50 90 ARG A C 1
ATOM 692 O O . ARG A 1 90 ? -16.707 26.447 0.523 1.00 78.50 90 ARG A O 1
ATOM 699 N N . ALA A 1 91 ? -17.912 27.277 2.232 1.00 81.56 91 ALA A N 1
ATOM 700 C CA . ALA A 1 91 ? -16.990 26.861 3.280 1.00 81.56 91 ALA A CA 1
ATOM 701 C C . ALA A 1 91 ? -16.877 25.329 3.368 1.00 81.56 91 ALA A C 1
ATOM 703 O O . ALA A 1 91 ? -15.772 24.806 3.498 1.00 81.56 91 ALA A O 1
ATOM 704 N N . GLU A 1 92 ? -17.990 24.599 3.252 1.00 79.75 92 GLU A N 1
ATOM 705 C CA . GLU A 1 92 ? -17.996 23.133 3.166 1.00 79.75 92 GLU A CA 1
ATOM 706 C C . GLU A 1 92 ? -17.255 22.630 1.927 1.00 79.75 92 GLU A C 1
ATOM 708 O O . GLU A 1 92 ? -16.429 21.723 2.037 1.00 79.75 92 GLU A O 1
ATOM 713 N N . SER A 1 93 ? -17.488 23.244 0.763 1.00 77.62 93 SER A N 1
ATOM 714 C CA . SER A 1 93 ? -16.788 22.886 -0.471 1.00 77.62 93 SER A CA 1
ATOM 715 C C . SER A 1 93 ? -15.283 23.128 -0.367 1.00 77.62 93 SER A C 1
ATOM 717 O O . SER A 1 93 ? -14.511 22.287 -0.820 1.00 77.62 93 SER A O 1
ATOM 719 N N . GLN A 1 94 ? -14.852 24.239 0.239 1.00 82.25 94 GLN A N 1
ATOM 720 C CA . GLN A 1 94 ? -13.430 24.516 0.443 1.00 82.25 94 GLN A CA 1
ATOM 721 C C . GLN A 1 94 ? -12.800 23.483 1.385 1.00 82.25 94 GLN A C 1
ATOM 723 O O . GLN A 1 94 ? -11.791 22.880 1.038 1.00 82.25 94 GLN A O 1
ATOM 728 N N . LYS A 1 95 ? -13.444 23.190 2.524 1.00 81.25 95 LYS A N 1
ATOM 729 C CA . LYS A 1 95 ? -12.981 22.157 3.467 1.00 81.25 95 LYS A CA 1
ATOM 730 C C . LYS A 1 95 ? -12.905 20.772 2.823 1.00 81.25 95 LYS A C 1
ATOM 732 O O . LYS A 1 95 ? -12.002 19.999 3.136 1.00 81.25 95 LYS A O 1
ATOM 737 N N . ALA A 1 96 ? -13.854 20.439 1.948 1.00 79.12 96 ALA A N 1
ATOM 738 C CA . ALA A 1 96 ? -13.841 19.183 1.207 1.00 79.12 96 ALA A CA 1
ATOM 739 C C . ALA A 1 96 ? -12.647 19.116 0.244 1.00 79.12 96 ALA A C 1
ATOM 741 O O . ALA A 1 96 ? -11.954 18.099 0.220 1.00 79.12 96 ALA A O 1
ATOM 742 N N . SER A 1 97 ? -12.367 20.200 -0.486 1.00 78.31 97 SER A N 1
ATOM 743 C CA . SER A 1 97 ? -11.189 20.311 -1.354 1.00 78.31 97 SER A CA 1
ATOM 744 C C . SER A 1 97 ? -9.884 20.187 -0.570 1.00 78.31 97 SER A C 1
ATOM 746 O O . SER A 1 97 ? -9.052 19.356 -0.919 1.00 78.31 97 SER A O 1
ATOM 748 N N . ASP A 1 98 ? -9.730 20.932 0.528 1.00 79.06 98 ASP A N 1
ATOM 749 C CA . ASP A 1 98 ? -8.524 20.890 1.367 1.00 79.06 98 ASP A CA 1
ATOM 750 C C . ASP A 1 98 ? -8.291 19.477 1.930 1.00 79.06 98 ASP A C 1
ATOM 752 O O . ASP A 1 98 ? -7.167 18.973 1.959 1.00 79.06 98 ASP A O 1
ATOM 756 N N . ARG A 1 99 ? -9.371 18.784 2.318 1.00 78.94 99 ARG A N 1
ATOM 757 C CA . ARG A 1 99 ? -9.306 17.392 2.777 1.00 78.94 99 ARG A CA 1
ATOM 758 C C . ARG A 1 99 ? -8.880 16.437 1.666 1.00 78.94 99 ARG A C 1
ATOM 760 O O . ARG A 1 99 ? -8.123 15.511 1.939 1.00 78.94 99 ARG A O 1
ATOM 767 N N . LEU A 1 100 ? -9.370 16.624 0.441 1.00 78.31 100 LEU A N 1
ATOM 768 C CA . LEU A 1 100 ? -8.947 15.815 -0.704 1.00 78.31 100 LEU A CA 1
ATOM 769 C C . LEU A 1 100 ? -7.464 16.027 -1.009 1.00 78.31 100 LEU A C 1
ATOM 771 O O . LEU A 1 100 ? -6.762 15.042 -1.208 1.00 78.31 100 LEU A O 1
ATOM 775 N N . VAL A 1 101 ? -6.983 17.273 -0.976 1.00 81.19 101 VAL A N 1
ATOM 776 C CA . VAL A 1 101 ? -5.557 17.589 -1.153 1.00 81.19 101 VAL A CA 1
ATOM 777 C C . VAL A 1 101 ? -4.715 16.862 -0.106 1.00 81.19 101 VAL A C 1
ATOM 779 O O . VAL A 1 101 ? -3.838 16.091 -0.480 1.00 81.19 101 VAL A O 1
ATOM 782 N N . ALA A 1 102 ? -5.049 16.992 1.182 1.00 75.12 102 ALA A N 1
ATOM 783 C CA . ALA A 1 102 ? -4.316 16.321 2.259 1.00 75.12 102 ALA A CA 1
ATOM 784 C C . ALA A 1 102 ? -4.329 14.784 2.132 1.00 75.12 102 ALA A C 1
ATOM 786 O O . ALA A 1 102 ? -3.345 14.114 2.444 1.00 75.12 102 ALA A O 1
ATOM 787 N N . LEU A 1 103 ? -5.443 14.206 1.665 1.00 77.25 103 LEU A N 1
ATOM 788 C CA . LEU A 1 103 ? -5.526 12.768 1.418 1.00 77.25 103 LEU A CA 1
ATOM 789 C C . LEU A 1 103 ? -4.601 12.345 0.270 1.00 77.25 103 LEU A C 1
ATOM 791 O O . LEU A 1 103 ? -3.866 11.375 0.429 1.00 77.25 103 LEU A O 1
ATOM 795 N N . VAL A 1 104 ? -4.616 13.067 -0.855 1.00 76.88 104 VAL A N 1
ATOM 796 C CA . VAL A 1 104 ? -3.763 12.788 -2.023 1.00 76.88 104 VAL A CA 1
ATOM 797 C C . VAL A 1 104 ? -2.283 12.962 -1.677 1.00 76.88 104 VAL A C 1
ATOM 799 O O . VAL A 1 104 ? -1.466 12.113 -2.032 1.00 76.88 104 VAL A O 1
ATOM 802 N N . GLU A 1 105 ? -1.934 14.005 -0.924 1.00 80.12 105 GLU A N 1
ATOM 803 C CA . GLU A 1 105 ? -0.574 14.220 -0.420 1.00 80.12 105 GLU A CA 1
ATOM 804 C C . GLU A 1 105 ? -0.090 13.044 0.437 1.00 80.12 105 GLU A C 1
ATOM 806 O O . GLU A 1 105 ? 1.053 12.616 0.293 1.00 80.12 105 GLU A O 1
ATOM 811 N N . GLY A 1 106 ? -0.963 12.461 1.266 1.00 77.75 106 GLY A N 1
ATOM 812 C CA . GLY A 1 106 ? -0.643 11.275 2.064 1.00 77.75 106 GLY A CA 1
ATOM 813 C C . GLY A 1 106 ? -0.441 9.992 1.246 1.00 77.75 106 GLY A C 1
ATOM 814 O O . GLY A 1 106 ? 0.297 9.104 1.674 1.00 77.75 106 GLY A O 1
ATOM 815 N N . GLN A 1 107 ? -1.061 9.879 0.068 1.00 84.62 107 GLN A N 1
ATOM 816 C CA . GLN A 1 107 ? -0.910 8.714 -0.812 1.00 84.62 107 GLN A CA 1
ATOM 817 C C . GLN A 1 107 ? 0.372 8.736 -1.641 1.00 84.62 107 GLN A C 1
ATOM 819 O O . GLN A 1 107 ? 0.973 7.689 -1.895 1.00 84.62 107 GLN A O 1
ATOM 824 N N . ASN A 1 108 ? 0.779 9.930 -2.072 1.00 86.88 108 ASN A N 1
ATOM 825 C CA . ASN A 1 108 ? 1.864 10.129 -3.026 1.00 86.88 108 ASN A CA 1
ATOM 826 C C . ASN A 1 108 ? 3.181 9.413 -2.622 1.00 86.88 108 ASN A C 1
ATOM 828 O O . ASN A 1 108 ? 3.746 8.689 -3.445 1.00 86.88 108 ASN A O 1
ATOM 832 N N . PRO A 1 109 ? 3.646 9.461 -1.352 1.00 88.31 109 PRO A N 1
ATOM 833 C CA . PRO A 1 109 ? 4.839 8.719 -0.937 1.00 88.31 109 PRO A CA 1
ATOM 834 C C . PRO A 1 109 ? 4.728 7.199 -1.136 1.00 88.31 109 PRO A C 1
ATOM 836 O O . PRO A 1 109 ? 5.713 6.548 -1.500 1.00 88.31 109 PRO A O 1
ATOM 839 N N . VAL A 1 110 ? 3.547 6.619 -0.888 1.00 88.69 110 VAL A N 1
ATOM 840 C CA . VAL A 1 110 ? 3.300 5.176 -1.031 1.00 88.69 110 VAL A CA 1
ATOM 841 C C . VAL A 1 110 ? 3.314 4.795 -2.505 1.00 88.69 110 VAL A C 1
ATOM 843 O O . VAL A 1 110 ? 4.014 3.855 -2.888 1.00 88.69 110 VAL A O 1
ATOM 846 N N . GLU A 1 111 ? 2.595 5.549 -3.336 1.00 88.75 111 GLU A N 1
ATOM 847 C CA . GLU A 1 111 ? 2.530 5.332 -4.781 1.00 88.75 111 GLU A CA 1
ATOM 848 C C . GLU A 1 111 ? 3.923 5.396 -5.418 1.00 88.75 111 GLU A C 1
ATOM 850 O O . GLU A 1 111 ? 4.355 4.448 -6.084 1.00 88.75 111 GLU A O 1
ATOM 855 N N . LEU A 1 112 ? 4.677 6.463 -5.146 1.00 91.06 112 LEU A N 1
ATOM 856 C CA . LEU A 1 112 ? 6.028 6.619 -5.672 1.00 91.06 112 LEU A CA 1
ATOM 857 C C . LEU A 1 112 ? 6.977 5.534 -5.150 1.00 91.06 112 LEU A C 1
ATOM 859 O O . LEU A 1 112 ? 7.804 5.018 -5.905 1.00 91.06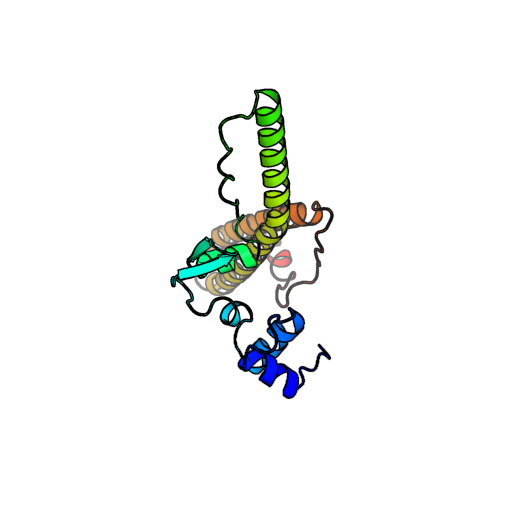 112 LEU A O 1
ATOM 863 N N . SER A 1 113 ? 6.839 5.113 -3.889 1.00 90.31 113 SER A N 1
ATOM 864 C CA . SER A 1 113 ? 7.628 4.004 -3.338 1.00 90.31 113 SER A CA 1
ATOM 865 C C . SER A 1 113 ? 7.340 2.680 -4.052 1.00 90.31 113 SER A C 1
ATOM 867 O O . SER A 1 113 ? 8.271 1.940 -4.381 1.00 90.31 113 SER A O 1
ATOM 869 N N . ARG A 1 114 ? 6.067 2.380 -4.343 1.00 90.12 114 ARG A N 1
ATOM 870 C CA . ARG A 1 114 ? 5.661 1.191 -5.114 1.00 90.12 114 ARG A CA 1
ATOM 871 C C . ARG A 1 114 ? 6.193 1.251 -6.540 1.00 90.12 114 ARG A C 1
ATOM 873 O O . ARG A 1 114 ? 6.784 0.276 -7.006 1.00 90.12 114 ARG A O 1
ATOM 880 N N . ARG A 1 115 ? 6.049 2.402 -7.203 1.00 92.31 115 ARG A N 1
ATOM 881 C CA . ARG A 1 115 ? 6.581 2.647 -8.548 1.00 92.31 115 ARG A CA 1
ATOM 882 C C . ARG A 1 115 ? 8.094 2.443 -8.587 1.00 92.31 115 ARG A C 1
ATOM 884 O O . ARG A 1 115 ? 8.581 1.725 -9.457 1.00 92.31 115 ARG A O 1
ATOM 891 N N . ARG A 1 116 ? 8.829 2.976 -7.604 1.00 92.12 116 ARG A N 1
ATOM 892 C CA . ARG A 1 116 ? 10.279 2.779 -7.454 1.00 92.12 116 ARG A CA 1
ATOM 893 C C . ARG A 1 116 ? 10.640 1.296 -7.363 1.00 92.12 116 ARG A C 1
ATOM 895 O O . ARG A 1 116 ? 11.508 0.835 -8.099 1.00 92.12 116 ARG A O 1
ATOM 902 N N . LEU A 1 117 ? 9.970 0.533 -6.495 1.00 90.44 117 LEU A N 1
ATOM 903 C CA . LEU A 1 117 ? 10.213 -0.909 -6.350 1.00 90.44 117 LEU A CA 1
ATOM 904 C C . LEU A 1 117 ? 9.912 -1.680 -7.641 1.00 90.44 117 LEU A C 1
ATOM 906 O O . LEU A 1 117 ? 10.705 -2.529 -8.049 1.00 90.44 117 LEU A O 1
ATOM 910 N N . HIS A 1 118 ? 8.804 -1.355 -8.308 1.00 92.06 118 HIS A N 1
ATOM 911 C CA . HIS A 1 118 ? 8.427 -1.972 -9.576 1.00 92.06 118 HIS A CA 1
ATOM 912 C C . HIS A 1 118 ? 9.470 -1.710 -10.671 1.00 92.06 118 HIS A C 1
ATOM 914 O O . HIS A 1 118 ? 9.917 -2.646 -11.332 1.00 92.06 118 HIS A O 1
ATOM 920 N N . LEU A 1 119 ? 9.915 -0.460 -10.828 1.00 90.81 119 LEU A N 1
ATOM 921 C CA . LEU A 1 119 ? 10.944 -0.090 -11.803 1.00 90.81 119 LEU A CA 1
ATOM 922 C C . LEU A 1 119 ? 12.281 -0.780 -11.508 1.00 90.81 119 LEU A C 1
ATOM 924 O O . LEU A 1 119 ? 12.904 -1.303 -12.427 1.00 90.81 119 LEU A O 1
ATOM 928 N N . ARG A 1 120 ? 12.693 -0.872 -10.236 1.00 90.44 120 ARG A N 1
ATOM 929 C CA . ARG A 1 120 ? 13.905 -1.615 -9.842 1.00 90.44 120 ARG A CA 1
ATOM 930 C C . ARG A 1 120 ? 13.814 -3.099 -10.195 1.00 90.44 120 ARG A C 1
ATOM 932 O O . ARG A 1 120 ? 14.754 -3.646 -10.764 1.00 90.44 120 ARG A O 1
ATOM 939 N N . SER A 1 121 ? 12.679 -3.736 -9.905 1.00 89.81 121 SER A N 1
ATOM 940 C CA . SER A 1 121 ? 12.436 -5.139 -10.265 1.00 89.81 121 SER A CA 1
ATOM 941 C C . SER A 1 121 ? 12.454 -5.352 -11.784 1.00 89.81 121 SER A C 1
ATOM 943 O O . SER A 1 121 ? 13.027 -6.336 -12.261 1.00 89.81 121 SER A O 1
ATOM 945 N N . ARG A 1 122 ? 11.903 -4.404 -12.553 1.00 92.69 122 ARG A N 1
ATOM 946 C CA . ARG A 1 122 ? 11.976 -4.420 -14.018 1.00 92.69 122 ARG A CA 1
ATOM 947 C C . ARG A 1 122 ? 13.407 -4.291 -14.527 1.00 92.69 122 ARG A C 1
ATOM 949 O O . ARG A 1 122 ? 13.805 -5.130 -15.319 1.00 92.69 122 ARG A O 1
ATOM 956 N N . ILE A 1 123 ? 14.192 -3.325 -14.038 1.00 90.75 123 ILE A N 1
ATOM 957 C CA . ILE A 1 123 ? 15.614 -3.185 -14.411 1.00 90.75 123 ILE A CA 1
ATOM 958 C C . ILE A 1 123 ? 16.358 -4.492 -14.154 1.00 90.75 123 ILE A C 1
ATOM 960 O O . ILE A 1 123 ? 17.068 -4.961 -15.034 1.00 90.75 123 ILE A O 1
ATOM 964 N N . HIS A 1 124 ? 16.166 -5.097 -12.979 1.00 88.00 124 HIS A N 1
ATOM 965 C CA . HIS A 1 124 ? 16.802 -6.368 -12.643 1.00 88.00 124 HIS A CA 1
ATOM 966 C C . HIS A 1 124 ? 16.421 -7.476 -13.641 1.00 88.00 124 HIS A C 1
ATOM 968 O O . HIS A 1 124 ? 17.291 -8.161 -14.172 1.00 88.00 124 HIS A O 1
ATOM 974 N N . SER A 1 125 ? 15.127 -7.614 -13.941 1.00 88.81 125 SER A N 1
ATOM 975 C CA . SER A 1 125 ? 14.621 -8.639 -14.863 1.00 88.81 125 SER A CA 1
ATOM 976 C C . SER A 1 125 ? 15.117 -8.426 -16.300 1.00 88.81 125 SER A C 1
ATOM 978 O O . SER A 1 125 ? 15.551 -9.377 -16.946 1.00 88.81 125 SER A O 1
ATOM 980 N N . THR A 1 126 ? 15.108 -7.182 -16.787 1.00 89.19 126 THR A N 1
ATOM 981 C CA . THR A 1 126 ? 15.580 -6.813 -18.129 1.00 89.19 126 THR A CA 1
ATOM 982 C C . THR A 1 126 ? 17.099 -6.945 -18.254 1.00 89.19 126 THR A C 1
ATOM 984 O O . THR A 1 126 ? 17.584 -7.453 -19.258 1.00 89.19 126 THR A O 1
ATOM 987 N N . ALA A 1 127 ? 17.866 -6.551 -17.233 1.00 88.25 127 ALA A N 1
ATOM 988 C CA . ALA A 1 127 ? 19.321 -6.705 -17.219 1.00 88.25 127 ALA A CA 1
ATOM 989 C C . ALA A 1 127 ? 19.735 -8.181 -17.225 1.00 88.25 127 ALA A C 1
ATOM 991 O O . ALA A 1 127 ? 20.665 -8.556 -17.935 1.00 88.25 127 ALA A O 1
ATOM 992 N N . LYS A 1 128 ? 19.019 -9.025 -16.470 1.00 87.81 128 LYS A N 1
ATOM 993 C CA . LYS A 1 128 ? 19.225 -10.474 -16.497 1.00 87.81 128 LYS A CA 1
ATOM 994 C C . LYS A 1 128 ? 18.934 -11.048 -17.885 1.00 87.81 128 LYS A C 1
ATOM 996 O O . LYS A 1 128 ? 19.767 -11.755 -18.432 1.00 87.81 128 LYS A O 1
ATOM 1001 N N . MET A 1 129 ? 17.802 -10.669 -18.481 1.00 86.38 129 MET A N 1
ATOM 1002 C CA . MET A 1 129 ? 17.440 -11.081 -19.839 1.00 86.38 129 MET A CA 1
ATOM 1003 C C . MET A 1 129 ? 18.486 -10.651 -20.879 1.00 86.38 129 MET A C 1
ATOM 1005 O O . MET A 1 129 ? 18.797 -11.425 -21.776 1.00 86.38 129 MET A O 1
ATOM 1009 N N . LEU A 1 130 ? 19.049 -9.444 -20.754 1.00 87.31 130 LEU A N 1
ATOM 1010 C CA . LEU A 1 130 ? 20.135 -8.982 -21.619 1.00 87.31 130 LEU A CA 1
ATOM 1011 C C . LEU A 1 130 ? 21.377 -9.867 -21.488 1.00 87.31 130 LEU A C 1
ATOM 1013 O O . LEU A 1 130 ? 21.934 -10.263 -22.505 1.00 87.31 130 LEU A O 1
ATOM 1017 N N . ALA A 1 131 ? 21.803 -10.165 -20.257 1.00 84.50 131 ALA A N 1
ATOM 1018 C CA . ALA A 1 131 ? 22.977 -10.997 -20.009 1.00 84.50 131 ALA A CA 1
ATOM 1019 C C . ALA A 1 131 ? 22.808 -12.406 -20.599 1.00 84.50 131 ALA A C 1
ATOM 1021 O O . ALA A 1 131 ? 23.733 -12.907 -21.230 1.00 84.50 131 ALA A O 1
ATOM 1022 N N . ASP A 1 132 ? 21.617 -12.992 -20.451 1.00 84.88 132 ASP A N 1
ATOM 1023 C CA . ASP A 1 132 ? 21.302 -14.321 -20.977 1.00 84.88 132 ASP A CA 1
ATOM 1024 C C . ASP A 1 132 ? 21.226 -14.322 -22.524 1.00 84.88 132 ASP A C 1
ATOM 1026 O O . ASP A 1 132 ? 21.737 -15.230 -23.174 1.00 84.88 132 ASP A O 1
ATOM 1030 N N . LEU A 1 133 ? 20.625 -13.293 -23.141 1.00 83.44 133 LEU A N 1
ATOM 1031 C CA . LEU A 1 133 ? 20.398 -13.239 -24.596 1.00 83.44 133 LEU A CA 1
ATOM 1032 C C . LEU A 1 133 ? 21.567 -12.677 -25.409 1.00 83.44 133 LEU A C 1
ATOM 1034 O O . LEU A 1 133 ? 21.612 -12.902 -26.617 1.00 83.44 133 LEU A O 1
ATOM 1038 N N . GLN A 1 134 ? 22.499 -11.935 -24.807 1.00 77.50 134 GLN A N 1
ATOM 1039 C CA . GLN A 1 134 ? 23.620 -11.334 -25.538 1.00 77.50 134 GLN A CA 1
ATOM 1040 C C . GLN A 1 134 ? 24.517 -12.394 -26.203 1.00 77.50 134 GLN A C 1
ATOM 1042 O O . GLN A 1 134 ? 25.114 -12.116 -27.245 1.00 77.50 134 GLN A O 1
ATOM 1047 N N . GLU A 1 135 ? 24.586 -13.603 -25.641 1.00 78.25 135 GLU A N 1
ATOM 1048 C CA . GLU A 1 135 ? 25.328 -14.729 -26.220 1.00 78.25 135 GLU A CA 1
ATOM 1049 C C . GLU A 1 135 ? 24.570 -15.415 -27.371 1.00 78.25 135 GLU A C 1
ATOM 1051 O O . GLU A 1 135 ? 25.192 -15.888 -28.322 1.00 78.25 135 GLU A O 1
ATOM 1056 N N . GLU A 1 136 ? 23.235 -15.438 -27.322 1.00 82.44 136 GLU A N 1
ATOM 1057 C CA . GLU A 1 136 ? 22.393 -16.161 -28.287 1.00 82.44 13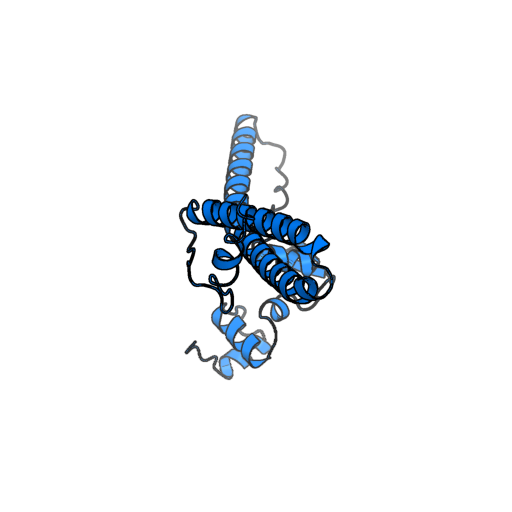6 GLU A CA 1
ATOM 1058 C C . GLU A 1 136 ? 21.913 -15.284 -29.456 1.00 82.44 136 GLU A C 1
ATOM 1060 O O . GLU A 1 136 ? 21.763 -15.761 -30.582 1.00 82.44 136 GLU A O 1
ATOM 1065 N N . MET A 1 137 ? 21.662 -13.996 -29.206 1.00 80.56 137 MET A N 1
ATOM 1066 C CA . MET A 1 137 ? 21.050 -13.056 -30.148 1.00 80.56 137 MET A CA 1
ATOM 1067 C C . MET A 1 137 ? 21.653 -11.642 -30.020 1.00 80.56 137 MET A C 1
ATOM 1069 O O . MET A 1 137 ? 21.011 -10.730 -29.484 1.00 80.56 137 MET A O 1
ATOM 1073 N N . PRO A 1 138 ? 22.860 -11.402 -30.565 1.00 81.56 138 PRO A N 1
ATOM 1074 C CA . PRO A 1 138 ? 23.557 -10.119 -30.423 1.00 81.56 138 PRO A CA 1
ATOM 1075 C C . PRO A 1 138 ? 22.792 -8.937 -31.041 1.00 81.56 138 PRO A C 1
ATOM 1077 O O . PRO A 1 138 ? 22.867 -7.820 -30.531 1.00 81.56 138 PRO A O 1
ATOM 1080 N N . ASP A 1 139 ? 21.994 -9.179 -32.084 1.00 87.69 139 ASP A N 1
ATOM 1081 C CA . ASP A 1 139 ? 21.213 -8.138 -32.766 1.00 87.69 139 ASP A CA 1
ATOM 1082 C C . ASP A 1 139 ? 20.054 -7.587 -31.913 1.00 87.69 139 ASP A C 1
ATOM 1084 O O . ASP A 1 139 ? 19.573 -6.481 -32.161 1.00 87.69 139 ASP A O 1
ATOM 1088 N N . ALA A 1 140 ? 19.607 -8.325 -30.888 1.00 83.12 140 ALA A N 1
ATOM 1089 C CA . ALA A 1 140 ? 18.547 -7.886 -29.977 1.00 83.12 140 ALA A CA 1
ATOM 1090 C C . ALA A 1 140 ? 19.071 -7.041 -28.800 1.00 83.12 140 ALA A C 1
ATOM 1092 O O . ALA A 1 140 ? 18.307 -6.280 -28.198 1.00 83.12 140 ALA A O 1
ATOM 1093 N N . ALA A 1 141 ? 20.370 -7.126 -28.491 1.00 84.19 141 ALA A N 1
ATOM 1094 C CA . ALA A 1 141 ? 20.980 -6.435 -27.356 1.00 84.19 141 ALA A CA 1
ATOM 1095 C C . ALA A 1 141 ? 20.773 -4.902 -27.372 1.00 84.19 141 ALA A C 1
ATOM 1097 O O . ALA A 1 141 ? 20.418 -4.352 -26.326 1.00 84.19 141 ALA A O 1
ATOM 1098 N N . PRO A 1 142 ? 20.888 -4.184 -28.513 1.00 89.19 142 PRO A N 1
ATOM 1099 C CA . PRO A 1 142 ? 20.659 -2.738 -28.546 1.00 89.19 142 PRO A CA 1
ATOM 1100 C C . PRO A 1 142 ? 19.226 -2.331 -28.179 1.00 89.19 142 PRO A C 1
ATOM 1102 O O . PRO A 1 142 ? 19.027 -1.306 -27.528 1.00 89.19 142 PRO A O 1
ATOM 1105 N N . ALA A 1 143 ? 18.223 -3.126 -28.567 1.00 88.75 143 ALA A N 1
ATOM 1106 C CA . ALA A 1 143 ? 16.823 -2.843 -28.250 1.00 88.75 143 ALA A CA 1
ATOM 1107 C C . ALA A 1 143 ? 16.546 -3.007 -26.746 1.00 88.75 143 ALA A C 1
ATOM 1109 O O . ALA A 1 143 ? 15.895 -2.157 -26.139 1.00 88.75 143 ALA A O 1
ATOM 1110 N N . ILE A 1 144 ? 17.099 -4.059 -26.136 1.00 86.94 144 ILE A N 1
ATOM 1111 C CA . ILE A 1 144 ? 16.972 -4.321 -24.696 1.00 86.94 144 ILE A CA 1
ATOM 1112 C C . ILE A 1 144 ? 17.725 -3.257 -23.883 1.00 86.94 144 ILE A C 1
ATOM 1114 O O . ILE A 1 144 ? 17.203 -2.765 -22.883 1.00 86.94 144 ILE A O 1
ATOM 1118 N N . LEU A 1 145 ? 18.916 -2.842 -24.329 1.00 87.94 145 LEU A N 1
ATOM 1119 C CA . LEU A 1 145 ? 19.658 -1.730 -23.726 1.00 87.94 145 LEU A CA 1
ATOM 1120 C C . LEU A 1 145 ? 18.855 -0.424 -23.768 1.00 87.94 145 LEU A C 1
ATOM 1122 O O . LEU A 1 145 ? 18.766 0.265 -22.754 1.00 87.94 145 LEU A O 1
ATOM 1126 N N . ALA A 1 146 ? 18.220 -0.107 -24.901 1.00 89.75 146 ALA A N 1
ATOM 1127 C CA . ALA A 1 146 ? 17.376 1.080 -25.021 1.00 89.75 146 ALA A CA 1
ATOM 1128 C C . ALA A 1 146 ? 16.173 1.041 -24.060 1.00 89.75 146 ALA A C 1
ATOM 1130 O O . ALA A 1 146 ? 15.853 2.056 -23.435 1.00 89.75 146 ALA A O 1
ATOM 1131 N N . GLU A 1 147 ? 15.528 -0.122 -23.898 1.00 91.06 147 GLU A N 1
ATOM 1132 C CA . GLU A 1 147 ? 14.466 -0.296 -22.901 1.00 91.06 147 GLU A CA 1
ATOM 1133 C C . GLU A 1 147 ? 15.007 -0.093 -21.479 1.00 91.06 147 GLU A C 1
ATOM 1135 O O . GLU A 1 147 ? 14.414 0.644 -20.689 1.00 91.06 147 GLU A O 1
ATOM 1140 N N . LEU A 1 148 ? 16.156 -0.690 -21.160 1.00 91.00 148 LEU A N 1
ATOM 1141 C CA . LEU A 1 148 ? 16.786 -0.576 -19.850 1.00 91.00 148 LEU A CA 1
ATOM 1142 C C . LEU A 1 148 ? 17.077 0.890 -19.500 1.00 91.00 148 LEU A C 1
ATOM 1144 O O . LEU A 1 148 ? 16.709 1.339 -18.412 1.00 91.00 148 LEU A O 1
ATOM 1148 N N . THR A 1 149 ? 17.659 1.659 -20.426 1.00 90.75 149 THR A N 1
ATOM 1149 C CA . THR A 1 149 ? 17.907 3.098 -20.248 1.00 90.75 149 THR A CA 1
ATOM 1150 C C . THR A 1 149 ? 16.606 3.878 -20.040 1.00 90.75 149 THR A C 1
ATOM 1152 O O . THR A 1 149 ? 16.539 4.769 -19.190 1.00 90.75 149 THR A O 1
ATOM 1155 N N . ALA A 1 150 ? 15.537 3.538 -20.767 1.00 92.94 150 ALA A N 1
ATOM 1156 C CA . ALA A 1 150 ? 14.236 4.178 -20.580 1.00 92.94 150 ALA A CA 1
ATOM 1157 C C . ALA A 1 150 ? 13.659 3.912 -19.177 1.00 92.94 150 ALA A C 1
ATOM 1159 O O . ALA A 1 150 ? 13.153 4.839 -18.536 1.00 92.94 150 ALA A O 1
ATOM 1160 N N . ILE A 1 151 ? 13.771 2.677 -18.672 1.00 89.88 151 ILE A N 1
ATOM 1161 C CA . ILE A 1 151 ? 13.320 2.313 -17.320 1.00 89.88 151 ILE A CA 1
ATOM 1162 C C . ILE A 1 151 ? 14.172 3.021 -16.254 1.00 89.88 151 ILE A C 1
ATOM 1164 O O . ILE A 1 151 ? 13.614 3.532 -15.283 1.00 89.88 151 ILE A O 1
ATOM 1168 N N . GLN A 1 152 ? 15.495 3.105 -16.440 1.00 90.38 152 GLN A N 1
ATOM 1169 C CA . GLN A 1 152 ? 16.401 3.832 -15.540 1.00 90.38 152 GLN A CA 1
ATOM 1170 C C . GLN A 1 152 ? 16.016 5.305 -15.408 1.00 90.38 152 GLN A C 1
ATOM 1172 O O . GLN A 1 152 ? 15.856 5.794 -14.293 1.00 90.38 152 GLN A O 1
ATOM 1177 N N . ARG A 1 153 ? 15.761 5.989 -16.527 1.00 93.00 153 ARG A N 1
ATOM 1178 C CA . ARG A 1 153 ? 15.324 7.391 -16.505 1.00 93.00 153 ARG A CA 1
ATOM 1179 C C . ARG A 1 153 ? 14.026 7.579 -15.712 1.00 93.00 153 ARG A C 1
ATOM 1181 O O . ARG A 1 153 ? 13.890 8.539 -14.960 1.00 93.00 153 ARG A O 1
ATOM 1188 N N . HIS A 1 154 ? 13.073 6.655 -15.845 1.00 93.00 154 HIS A N 1
ATOM 1189 C CA . HIS A 1 154 ? 11.837 6.697 -15.057 1.00 93.00 154 HIS A CA 1
ATOM 1190 C C . HIS A 1 154 ? 12.065 6.426 -13.567 1.00 93.00 154 HIS A C 1
ATOM 1192 O O . HIS A 1 154 ? 11.349 6.981 -12.729 1.00 93.00 154 HIS A O 1
ATOM 1198 N N . LEU A 1 155 ? 13.039 5.579 -13.224 1.00 91.56 155 LEU A N 1
ATOM 1199 C CA . LEU A 1 155 ? 13.429 5.347 -11.836 1.00 91.56 155 LEU A CA 1
ATOM 1200 C C . LEU A 1 155 ? 14.033 6.618 -11.230 1.00 91.56 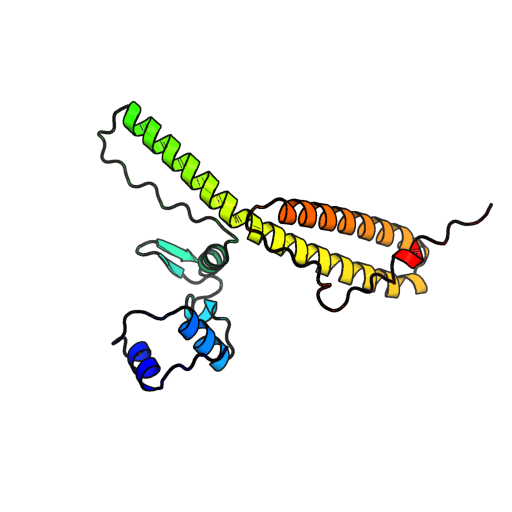155 LEU A C 1
ATOM 1202 O O . LEU A 1 155 ? 13.605 7.026 -10.155 1.00 91.56 155 LEU A O 1
ATOM 1206 N N . GLU A 1 156 ? 14.956 7.268 -11.938 1.00 91.19 156 GLU A N 1
ATOM 1207 C CA . GLU A 1 156 ? 15.588 8.520 -11.504 1.00 91.19 156 GLU A CA 1
ATOM 1208 C C . GLU A 1 156 ? 14.563 9.637 -11.280 1.00 91.19 156 GLU A C 1
ATOM 1210 O O . GLU A 1 156 ? 14.621 10.343 -10.274 1.00 91.19 156 GLU A O 1
ATOM 1215 N N . GLU A 1 157 ? 13.588 9.770 -12.180 1.00 93.19 157 GLU A N 1
ATOM 1216 C CA . GLU A 1 157 ? 12.495 10.733 -12.039 1.00 93.19 157 GLU A CA 1
ATOM 1217 C C . GLU A 1 157 ? 11.640 10.445 -10.796 1.00 93.19 157 GLU A C 1
ATOM 1219 O O . GLU A 1 157 ? 11.399 11.344 -9.991 1.00 93.19 157 GLU A O 1
ATOM 1224 N N . THR A 1 158 ? 11.278 9.177 -10.577 1.00 92.12 158 THR A N 1
ATOM 1225 C CA . THR A 1 158 ? 10.510 8.746 -9.395 1.00 92.12 158 THR A CA 1
ATOM 1226 C C . THR A 1 158 ? 11.285 9.000 -8.096 1.00 92.12 158 THR A C 1
ATOM 1228 O O . THR A 1 158 ? 10.724 9.456 -7.102 1.00 92.12 1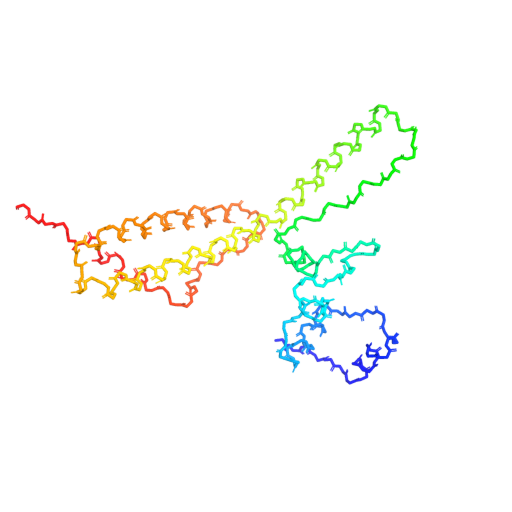58 THR A O 1
ATOM 1231 N N . GLU A 1 159 ? 12.591 8.723 -8.077 1.00 90.88 159 GLU A N 1
ATOM 1232 C CA . GLU A 1 159 ? 13.441 9.001 -6.917 1.00 90.88 159 GLU A CA 1
ATOM 1233 C C . GLU A 1 159 ? 13.612 10.499 -6.668 1.00 90.88 159 GLU A C 1
ATOM 1235 O O . GLU A 1 159 ? 13.655 10.925 -5.513 1.00 90.88 159 GLU A O 1
ATOM 1240 N N . ARG A 1 160 ? 13.692 11.312 -7.727 1.00 91.31 160 ARG A N 1
ATOM 1241 C CA . ARG A 1 160 ? 13.710 12.771 -7.606 1.00 91.31 160 ARG A CA 1
ATOM 1242 C C . ARG A 1 160 ? 12.421 13.273 -6.965 1.00 91.31 160 ARG A C 1
ATOM 1244 O O . ARG A 1 160 ? 12.499 14.064 -6.034 1.00 91.31 160 ARG A O 1
ATOM 1251 N N . GLU A 1 161 ? 11.265 12.806 -7.428 1.00 91.56 161 GLU A N 1
ATOM 1252 C CA . GLU A 1 161 ? 9.966 13.170 -6.851 1.00 91.56 161 GLU A CA 1
ATOM 1253 C C . GLU A 1 161 ? 9.871 12.773 -5.374 1.00 91.56 161 GLU A C 1
ATOM 1255 O O . GLU A 1 161 ? 9.517 13.609 -4.547 1.00 91.56 161 GLU A O 1
ATOM 1260 N N . LEU A 1 162 ? 10.289 11.553 -5.016 1.00 90.12 162 LEU A N 1
ATOM 1261 C CA . LEU A 1 162 ? 10.331 11.108 -3.620 1.00 90.12 162 LEU A CA 1
ATOM 1262 C C . LEU A 1 162 ? 11.197 12.013 -2.738 1.00 90.12 162 LEU A C 1
ATOM 1264 O O . LEU A 1 162 ? 10.781 12.354 -1.638 1.00 90.12 162 LEU A O 1
ATOM 1268 N N . ARG A 1 163 ? 12.385 12.422 -3.203 1.00 88.94 163 ARG A N 1
ATOM 1269 C CA . ARG A 1 163 ? 13.289 13.301 -2.435 1.00 88.94 163 ARG A CA 1
ATOM 1270 C C . ARG A 1 163 ? 12.748 14.725 -2.260 1.00 88.94 163 ARG A C 1
ATOM 1272 O O . ARG A 1 163 ? 13.205 15.429 -1.368 1.00 88.94 163 ARG A O 1
ATOM 1279 N N . MET A 1 164 ? 11.814 15.157 -3.106 1.00 90.31 164 MET A N 1
ATOM 1280 C CA . MET A 1 164 ? 11.184 16.479 -3.008 1.00 90.31 164 MET A CA 1
ATOM 1281 C C . MET A 1 164 ? 10.039 16.519 -1.986 1.00 90.31 164 MET A C 1
ATOM 1283 O O . MET A 1 164 ? 9.568 17.606 -1.653 1.00 90.31 164 MET A O 1
ATOM 1287 N N . LEU A 1 165 ? 9.581 15.365 -1.488 1.00 87.12 165 LEU A N 1
ATOM 1288 C CA . LEU A 1 165 ? 8.519 15.299 -0.488 1.00 87.12 165 LEU A CA 1
ATOM 1289 C C . LEU A 1 165 ? 9.079 15.593 0.920 1.00 87.12 165 LEU A C 1
ATOM 1291 O O . LEU A 1 165 ? 10.067 14.975 1.317 1.00 87.12 165 LEU A O 1
ATOM 1295 N N . PRO A 1 166 ? 8.447 16.492 1.701 1.00 78.12 166 PRO A N 1
ATOM 1296 C CA . PRO A 1 166 ? 9.015 17.034 2.942 1.00 78.12 166 PRO A CA 1
ATOM 1297 C C . PRO A 1 166 ? 9.253 15.993 4.048 1.00 78.12 166 PRO A C 1
ATOM 1299 O O . PRO A 1 166 ? 10.195 16.144 4.821 1.00 78.12 166 PRO A O 1
ATOM 1302 N N . ASP A 1 167 ? 8.452 14.924 4.092 1.00 78.06 167 ASP A N 1
ATOM 1303 C CA . ASP A 1 167 ? 8.526 13.873 5.122 1.00 78.06 167 ASP A CA 1
ATOM 1304 C C . ASP A 1 167 ? 9.050 12.527 4.585 1.00 78.06 167 ASP A C 1
ATOM 130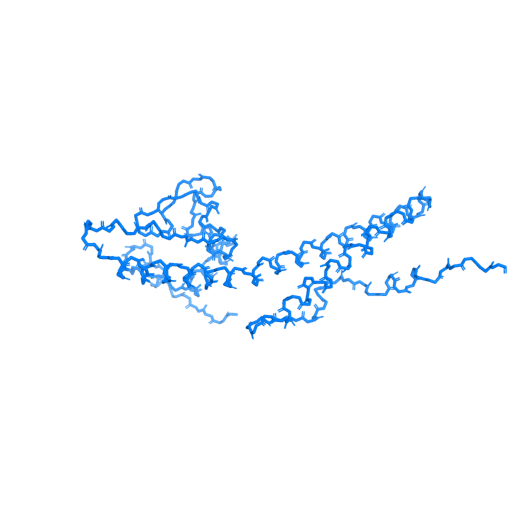6 O O . ASP A 1 167 ? 9.035 11.509 5.283 1.00 78.06 167 ASP A O 1
ATOM 1310 N N . ALA A 1 168 ? 9.493 12.481 3.325 1.00 80.62 168 ALA A N 1
ATOM 1311 C CA . ALA A 1 168 ? 9.934 11.236 2.713 1.00 80.62 168 ALA A CA 1
ATOM 1312 C C . ALA A 1 168 ? 11.366 10.880 3.131 1.00 80.62 168 ALA A C 1
ATOM 1314 O O . ALA A 1 168 ? 12.334 11.566 2.805 1.00 80.62 168 ALA A O 1
ATOM 1315 N N . VAL A 1 169 ? 11.518 9.732 3.791 1.00 81.31 169 VAL A N 1
ATOM 1316 C CA . VAL A 1 169 ? 12.833 9.134 4.046 1.00 81.31 169 VAL A CA 1
ATOM 1317 C C . VAL A 1 169 ? 13.221 8.273 2.846 1.00 81.31 169 VAL A C 1
ATOM 1319 O O . VAL A 1 169 ? 12.711 7.167 2.652 1.00 81.31 169 VAL A O 1
ATOM 1322 N N . VAL A 1 170 ? 14.133 8.788 2.025 1.00 79.69 170 VAL A N 1
ATOM 1323 C CA . VAL A 1 170 ? 14.668 8.089 0.853 1.00 79.69 170 VAL A CA 1
ATOM 1324 C C . VAL A 1 170 ? 16.080 7.611 1.166 1.00 79.69 170 VAL A C 1
ATOM 1326 O O . VAL A 1 170 ? 17.031 8.382 1.093 1.00 79.69 170 VAL A O 1
ATOM 1329 N N . SER A 1 171 ? 16.222 6.334 1.517 1.00 73.75 171 SER A N 1
ATOM 1330 C CA . SER A 1 171 ? 17.544 5.717 1.629 1.00 73.75 171 SER A CA 1
ATOM 1331 C C . SER A 1 171 ? 18.117 5.441 0.239 1.00 73.75 171 SER A C 1
ATOM 1333 O O . SER A 1 171 ? 17.463 4.794 -0.581 1.00 73.75 171 SER A O 1
ATOM 1335 N N . ASP A 1 172 ? 19.357 5.874 0.010 1.00 61.06 172 ASP A N 1
ATOM 1336 C CA . ASP A 1 172 ? 20.148 5.532 -1.182 1.00 61.06 172 ASP A CA 1
ATOM 1337 C C . ASP A 1 172 ? 20.771 4.128 -1.093 1.00 61.06 172 ASP A C 1
ATOM 1339 O O . ASP A 1 172 ? 21.518 3.725 -1.990 1.00 61.06 172 ASP A O 1
ATOM 1343 N N . GLU A 1 173 ? 20.496 3.380 -0.015 1.00 54.75 173 GLU A N 1
ATOM 1344 C CA . GLU A 1 173 ? 21.006 2.022 0.122 1.00 54.75 173 GLU A CA 1
ATOM 1345 C C . GLU A 1 173 ? 20.587 1.202 -1.104 1.00 54.75 173 GLU A C 1
ATOM 1347 O O . GLU A 1 173 ? 19.396 1.140 -1.463 1.00 54.75 173 GLU A O 1
ATOM 1352 N N . PRO A 1 174 ? 21.558 0.581 -1.796 1.00 49.91 174 PRO A N 1
ATOM 1353 C CA . PRO A 1 174 ? 21.222 -0.378 -2.815 1.00 49.91 174 PRO A CA 1
ATOM 1354 C C . PRO A 1 174 ? 20.479 -1.489 -2.082 1.00 49.91 174 PRO A C 1
ATOM 1356 O O . PRO A 1 174 ? 21.092 -2.234 -1.330 1.00 49.91 174 PRO A O 1
ATOM 1359 N N . ALA A 1 175 ? 19.152 -1.570 -2.252 1.00 48.44 175 ALA A N 1
ATOM 1360 C CA . ALA A 1 175 ? 18.445 -2.827 -2.027 1.00 48.44 175 ALA A CA 1
ATOM 1361 C C . ALA A 1 175 ? 19.341 -3.924 -2.601 1.00 48.44 175 ALA A C 1
ATOM 1363 O O . ALA A 1 175 ? 19.719 -3.799 -3.774 1.00 48.44 175 ALA A O 1
ATOM 1364 N N . ASP A 1 176 ? 19.755 -4.844 -1.727 1.00 46.75 176 ASP A N 1
ATOM 1365 C CA . ASP A 1 176 ? 20.658 -5.955 -2.014 1.00 46.75 176 ASP A CA 1
ATOM 1366 C C . ASP A 1 176 ? 20.506 -6.401 -3.480 1.00 46.75 176 ASP A C 1
ATOM 1368 O O . ASP A 1 176 ? 19.393 -6.659 -3.941 1.00 46.75 176 ASP A O 1
ATOM 1372 N N . ASP A 1 177 ? 21.624 -6.437 -4.211 1.00 47.91 177 ASP A N 1
ATOM 1373 C CA . ASP A 1 177 ? 21.750 -6.900 -5.604 1.00 47.91 177 ASP A CA 1
ATOM 1374 C C . ASP A 1 177 ? 21.255 -6.000 -6.751 1.00 47.91 177 ASP A C 1
ATOM 1376 O O . ASP A 1 177 ? 20.495 -6.411 -7.634 1.00 47.91 177 ASP A O 1
ATOM 1380 N N . LEU A 1 178 ? 21.843 -4.809 -6.884 1.00 45.69 178 LEU A N 1
ATOM 1381 C CA . LEU A 1 178 ? 22.090 -4.262 -8.224 1.00 45.69 178 LEU A CA 1
ATOM 1382 C C . LEU A 1 178 ? 23.591 -4.012 -8.398 1.00 45.69 178 LEU A C 1
ATOM 1384 O O . LEU A 1 178 ? 24.110 -3.050 -7.821 1.00 45.69 178 LEU A O 1
ATOM 1388 N N . PRO A 1 179 ? 24.318 -4.823 -9.191 1.00 42.06 179 PRO A N 1
ATOM 1389 C CA . PRO A 1 179 ? 25.676 -4.479 -9.569 1.00 42.06 179 PRO A CA 1
ATOM 1390 C C . PRO A 1 179 ? 25.623 -3.211 -10.426 1.00 42.06 179 PRO A C 1
ATOM 1392 O O . PRO A 1 179 ? 25.447 -3.259 -11.641 1.00 42.06 179 PRO A O 1
ATOM 1395 N N . ARG A 1 180 ? 25.838 -2.050 -9.790 1.00 43.34 180 ARG A N 1
ATOM 1396 C CA . ARG A 1 180 ? 26.141 -0.775 -10.471 1.00 43.34 180 ARG A CA 1
ATOM 1397 C C . ARG A 1 180 ? 27.261 -0.945 -11.514 1.00 43.34 180 ARG A C 1
ATOM 1399 O O . ARG A 1 180 ? 27.334 -0.187 -12.472 1.00 43.34 180 ARG A O 1
ATOM 1406 N N . ALA A 1 181 ? 28.102 -1.964 -11.338 1.00 43.25 181 ALA A N 1
ATOM 1407 C CA . ALA A 1 181 ? 29.240 -2.284 -12.186 1.00 43.25 181 ALA A CA 1
ATOM 1408 C C . ALA A 1 181 ? 28.893 -2.858 -13.574 1.00 43.25 181 ALA A C 1
ATOM 1410 O O . ALA A 1 181 ? 29.722 -2.743 -14.473 1.00 43.25 181 ALA A O 1
ATOM 1411 N N . THR A 1 182 ? 27.714 -3.455 -13.797 1.00 43.16 182 THR A N 1
ATOM 1412 C CA . THR A 1 182 ? 27.471 -4.163 -15.072 1.00 43.16 182 THR A CA 1
ATOM 1413 C C . THR A 1 182 ? 27.154 -3.211 -16.230 1.00 43.16 182 THR A C 1
ATOM 1415 O O . THR A 1 182 ? 27.507 -3.502 -17.365 1.00 43.16 182 THR A O 1
ATOM 1418 N N . ILE A 1 183 ? 26.563 -2.041 -15.966 1.00 42.97 183 ILE A N 1
ATOM 1419 C CA . ILE A 1 183 ? 26.067 -1.154 -17.038 1.00 42.97 183 ILE A CA 1
ATOM 1420 C C . ILE A 1 183 ? 27.047 -0.018 -17.358 1.00 42.97 183 ILE A C 1
ATOM 1422 O O . ILE A 1 183 ? 27.209 0.314 -18.527 1.00 42.97 183 ILE A O 1
ATOM 1426 N N . SER A 1 184 ? 27.807 0.491 -16.377 1.00 45.62 184 SER A N 1
ATOM 1427 C CA . SER A 1 184 ? 28.903 1.441 -16.662 1.00 45.62 184 SER A CA 1
ATOM 1428 C C . SER A 1 184 ? 29.964 0.852 -17.603 1.00 45.62 184 SER A C 1
ATOM 1430 O O . SER A 1 184 ? 30.626 1.592 -18.322 1.00 45.62 184 SER A O 1
ATOM 1432 N N . ASN A 1 185 ? 30.102 -0.478 -17.634 1.00 40.69 185 ASN A N 1
ATOM 1433 C CA . ASN A 1 185 ? 31.011 -1.175 -18.544 1.00 40.69 185 ASN A CA 1
ATOM 1434 C C . ASN A 1 185 ? 30.404 -1.463 -19.930 1.00 40.69 185 ASN A C 1
ATOM 1436 O O . ASN A 1 185 ? 31.153 -1.770 -20.853 1.00 40.69 185 ASN A O 1
ATOM 1440 N N . LEU A 1 186 ? 29.082 -1.344 -20.102 1.00 43.75 186 LEU A N 1
ATOM 1441 C CA . LEU A 1 186 ? 28.403 -1.546 -21.390 1.00 43.75 186 LEU A CA 1
ATOM 1442 C C . LEU A 1 186 ? 28.339 -0.262 -22.238 1.00 43.75 186 LEU A C 1
ATOM 1444 O O . LEU A 1 186 ? 28.111 -0.341 -23.442 1.00 43.75 186 LEU A O 1
ATOM 1448 N N . GLU A 1 187 ? 28.626 0.912 -21.662 1.00 41.16 187 GLU A N 1
ATOM 1449 C CA . GLU A 1 187 ? 28.778 2.170 -22.418 1.00 41.16 187 GLU A CA 1
ATOM 1450 C C . GLU A 1 187 ? 30.103 2.259 -23.208 1.00 41.16 187 GLU A C 1
ATOM 1452 O O . GLU A 1 187 ? 30.294 3.178 -24.006 1.00 41.16 187 GLU A O 1
ATOM 1457 N N . VAL A 1 188 ? 31.025 1.298 -23.048 1.00 40.88 188 VAL A N 1
ATOM 1458 C CA . VAL A 1 188 ? 32.373 1.350 -23.642 1.00 40.88 188 VAL A CA 1
ATOM 1459 C C . VAL A 1 188 ? 32.540 0.323 -24.757 1.00 40.88 188 VAL A C 1
ATOM 1461 O O . VAL A 1 188 ? 33.429 -0.523 -24.720 1.00 40.88 188 VAL A O 1
ATOM 1464 N N . THR A 1 189 ? 31.717 0.376 -25.803 1.00 38.16 189 THR A N 1
ATOM 1465 C CA . THR A 1 189 ? 32.137 -0.170 -27.109 1.00 38.16 189 THR A CA 1
ATOM 1466 C C . THR A 1 189 ? 31.457 0.562 -28.263 1.00 38.16 189 THR A C 1
ATOM 1468 O O . THR A 1 189 ? 30.663 0.004 -29.011 1.00 38.16 189 THR A O 1
ATOM 1471 N N . GLN A 1 190 ? 31.794 1.842 -28.445 1.00 33.75 190 GLN A N 1
ATOM 1472 C CA . GLN A 1 190 ? 31.657 2.438 -29.775 1.00 33.75 190 GLN A CA 1
ATOM 1473 C C . GLN A 1 190 ? 32.747 1.859 -30.693 1.00 33.75 190 GLN A C 1
ATOM 1475 O O . GLN A 1 190 ? 33.917 1.834 -30.291 1.00 33.75 190 GLN A O 1
ATOM 1480 N N . PRO A 1 191 ? 32.418 1.400 -31.914 1.00 33.91 191 PRO A N 1
ATOM 1481 C CA . PRO A 1 191 ? 33.428 0.940 -32.855 1.00 33.91 191 PRO A CA 1
ATOM 1482 C C . PRO A 1 191 ? 34.307 2.125 -33.277 1.00 33.91 191 PRO A C 1
ATOM 1484 O O . PRO A 1 191 ? 33.814 3.146 -33.761 1.00 33.91 191 PRO A O 1
ATOM 1487 N N . LYS A 1 192 ? 35.624 1.995 -33.078 1.00 36.78 192 LYS A N 1
ATOM 1488 C CA . LYS A 1 192 ? 36.612 2.930 -33.630 1.00 36.78 192 LYS A CA 1
ATOM 1489 C C . LYS A 1 192 ? 36.499 2.911 -35.161 1.00 36.78 192 LYS A C 1
ATOM 1491 O O . LYS A 1 192 ? 36.541 1.834 -35.752 1.00 36.78 192 LYS A O 1
ATOM 1496 N N . LYS A 1 193 ? 36.325 4.094 -35.759 1.00 35.81 193 LYS A N 1
ATOM 1497 C CA . LYS A 1 193 ? 36.486 4.325 -37.203 1.00 35.81 193 LYS A CA 1
ATOM 1498 C C . LYS A 1 193 ? 37.926 4.089 -37.642 1.00 35.81 193 LYS A C 1
ATOM 1500 O O . LYS A 1 193 ? 38.830 4.364 -36.819 1.00 35.81 193 LYS A O 1
#

Radius of gyration: 24.66 Å; chains: 1; bounding box: 68×48×67 Å

pLDDT: mean 81.27, std 16.23, range [33.75, 96.25]

InterPro domains:
  IPR001387 Cro/C1-type, helix-turn-helix domain [PS50943] (5-40)